Protein AF-A0A9E4NLH6-F1 (afdb_monomer_lite)

Organism: NCBI:txid2792791

Radius of gyration: 29.58 Å; chains: 1; bounding box: 53×43×99 Å

pLDDT: mean 76.17, std 14.61, range [28.0, 93.5]

Foldseek 3Di:
DVVVVVVVVVVVVVVVVVVVVVVLVPDDPVVVVVVDVDDDDDPVRVVVVVVVVVVVVVVVVVVVVVCVVVVPPPDPADPQPDPPDDQAPLVVDPDVVVNLVLADADPVRHGDPQVCLVVNNDHADLDPDPPSSVLLVDAPKDWDDDPDLQQIWTDGSNSVSSHDGPCVQCDPQANVVHDDDDDLVCLAPVVHHVSVQADDVVNDHHPVPSVNIGVNDDPPDPPD

Secondary structure (DSSP, 8-state):
-HHHHHHHHHHHHHHHHHHHHHHHHHS-HHHHHHHS--PPPPHHHHHHHHHHHHHHHHHHHHHHHHHHHHTT-SSS------TTSPPPGGGG---HHHHHHHS-B-TTSSB-HHHHHHTTSS-----SSTTGGGGGG----EEE--SSGGG-EEE-HHHHTTT--HHHHSSTTS-SSS-----HHHHHHH--GGGGTBSTT-SB--TT-GGGTBTT--------

Sequence (224 aa):
MAEKLRLGTRVMKVALVLSLVLIVAACSTKTKQLFFDIQPPTAKELAEQELKKQAALIEAQSEELQKNHAAGSKGMLFNLPDDKAPRPEIESVMEWDRVKKLLPKDYKKNIDWSAALEQGLIRPRPGEDPRALWATAFQWDFVIKGEEPEDDAFFPHSAHTQWLGCRNCHNPSLYPYKRNPATMKEMKKKGVSCGACHGKKKVSFSLKACDRCHLNSDEDDEEE

Structure (mmCIF, N/CA/C/O backbone):
data_AF-A0A9E4NLH6-F1
#
_entry.id   AF-A0A9E4NLH6-F1
#
loop_
_atom_site.group_PDB
_atom_site.id
_atom_site.type_symbol
_atom_site.label_atom_id
_atom_site.label_alt_id
_atom_site.label_comp_id
_atom_site.label_asym_id
_atom_site.label_entity_id
_atom_site.label_seq_id
_atom_site.pdbx_PDB_ins_code
_atom_site.Cartn_x
_atom_site.Cartn_y
_atom_site.Cartn_z
_atom_site.occupancy
_atom_site.B_iso_or_equiv
_atom_site.auth_seq_id
_atom_site.auth_comp_id
_atom_site.auth_asym_id
_atom_site.auth_atom_id
_atom_site.pdbx_PDB_model_num
ATOM 1 N N . MET A 1 1 ? -30.308 -27.725 77.150 1.00 55.91 1 MET A N 1
ATOM 2 C CA . MET A 1 1 ? -31.238 -27.062 76.198 1.00 55.91 1 MET A CA 1
ATOM 3 C C . MET A 1 1 ? -30.830 -25.625 75.841 1.00 55.91 1 MET A C 1
ATOM 5 O O . MET A 1 1 ? -30.998 -25.246 74.690 1.00 55.91 1 MET A O 1
ATOM 9 N N . ALA A 1 2 ? -30.238 -24.844 76.758 1.00 55.81 2 ALA A N 1
ATOM 10 C CA . ALA A 1 2 ? -29.840 -23.446 76.512 1.00 55.81 2 ALA A CA 1
ATOM 11 C C . ALA A 1 2 ? -28.765 -23.238 75.417 1.00 55.81 2 ALA A C 1
ATOM 13 O O . ALA A 1 2 ? -28.773 -22.227 74.719 1.00 55.81 2 ALA A O 1
ATOM 14 N N . GLU A 1 3 ? -27.855 -24.195 75.226 1.00 56.84 3 GLU A N 1
ATOM 15 C CA . GLU A 1 3 ? -26.738 -24.081 74.276 1.00 56.84 3 GLU A CA 1
ATOM 16 C C . GLU A 1 3 ? -27.168 -24.256 72.807 1.00 56.84 3 GLU A C 1
ATOM 18 O O . GLU A 1 3 ? -26.734 -23.502 71.937 1.00 56.84 3 GLU A O 1
ATOM 23 N N . LYS A 1 4 ? -28.128 -25.156 72.540 1.00 55.81 4 LYS A N 1
ATOM 24 C CA . LYS A 1 4 ? -28.735 -25.339 71.207 1.00 55.81 4 LYS A CA 1
ATOM 25 C C . LYS A 1 4 ? -29.548 -24.111 70.766 1.00 55.81 4 LYS A C 1
ATOM 27 O O . LYS A 1 4 ? -29.475 -23.727 69.602 1.00 55.81 4 LYS A O 1
ATOM 32 N N . LEU A 1 5 ? -30.247 -23.443 71.695 1.00 56.50 5 LEU A N 1
ATOM 33 C CA . LEU A 1 5 ? -30.940 -22.174 71.417 1.00 56.50 5 LEU A CA 1
ATOM 34 C C . LEU A 1 5 ? -29.960 -21.031 71.097 1.00 56.50 5 LEU A C 1
ATOM 36 O O . LEU A 1 5 ? -30.218 -20.242 70.186 1.00 56.50 5 LEU A O 1
ATOM 40 N N . ARG A 1 6 ? -28.828 -20.950 71.814 1.00 59.44 6 ARG A N 1
ATOM 41 C CA . ARG A 1 6 ? -27.768 -19.951 71.570 1.00 59.44 6 ARG A CA 1
ATOM 42 C C . ARG A 1 6 ? -27.049 -20.165 70.236 1.00 59.44 6 ARG A C 1
ATOM 44 O O . ARG A 1 6 ? -26.683 -19.190 69.581 1.00 59.44 6 ARG A O 1
ATOM 51 N N . LEU A 1 7 ? -26.864 -21.417 69.818 1.00 60.94 7 LEU A N 1
ATOM 52 C CA . LEU A 1 7 ? -26.265 -21.746 68.525 1.00 60.94 7 LEU A CA 1
ATOM 53 C C . LEU A 1 7 ? -27.212 -21.403 67.363 1.00 60.94 7 LEU A C 1
ATOM 55 O O . LEU A 1 7 ? -26.792 -20.739 66.419 1.00 60.94 7 LEU A O 1
ATOM 59 N N . GLY A 1 8 ? -28.501 -21.744 67.475 1.00 70.38 8 GLY A N 1
ATOM 60 C CA . GLY A 1 8 ? -29.515 -21.388 66.474 1.00 70.38 8 GLY A CA 1
ATOM 61 C C . GLY A 1 8 ? -29.665 -19.875 66.279 1.00 70.38 8 GLY A C 1
ATOM 62 O O . GLY A 1 8 ? -29.708 -19.397 65.149 1.00 70.38 8 GLY A O 1
ATOM 63 N N . THR A 1 9 ? -29.635 -19.093 67.363 1.00 71.06 9 THR A N 1
ATOM 64 C CA . THR A 1 9 ? -29.677 -17.620 67.276 1.00 71.06 9 THR A CA 1
ATOM 65 C C . THR A 1 9 ? -28.402 -17.011 66.690 1.00 71.06 9 THR A C 1
ATOM 67 O O . THR A 1 9 ? -28.486 -15.990 66.010 1.00 71.06 9 THR A O 1
ATOM 70 N N . ARG A 1 10 ? -27.224 -17.614 66.902 1.00 73.81 10 ARG A N 1
ATOM 71 C CA . ARG A 1 10 ? -25.976 -17.177 66.247 1.00 73.81 10 ARG A CA 1
ATOM 72 C C . ARG A 1 10 ? -25.990 -17.460 64.747 1.00 73.81 10 ARG A C 1
ATOM 74 O O . ARG A 1 10 ? -25.679 -16.560 63.977 1.00 73.81 10 ARG A O 1
ATOM 81 N N . VAL A 1 11 ? -26.409 -18.657 64.336 1.00 78.00 11 VAL A N 1
ATOM 82 C CA . VAL A 1 11 ? -26.523 -19.026 62.913 1.00 78.00 11 VAL A CA 1
ATOM 83 C C . VAL A 1 11 ? -27.534 -18.127 62.199 1.00 78.00 11 VAL A C 1
ATOM 85 O O . VAL A 1 11 ? -27.237 -17.607 61.128 1.00 78.00 11 VAL A O 1
ATOM 88 N N . MET A 1 12 ? -28.682 -17.853 62.824 1.00 77.25 12 MET A N 1
ATOM 89 C CA . MET A 1 12 ? -29.701 -16.975 62.244 1.00 77.25 12 MET A CA 1
ATOM 90 C C . MET A 1 12 ? -29.211 -15.526 62.100 1.00 77.25 12 MET A C 1
ATOM 92 O O . MET A 1 12 ? -29.461 -14.904 61.074 1.00 77.25 12 MET A O 1
ATOM 96 N N . LYS A 1 13 ? -28.459 -14.998 63.080 1.00 81.25 13 LYS A N 1
ATOM 97 C CA . LYS A 1 13 ? -27.840 -13.660 62.996 1.00 81.25 13 LYS A CA 1
ATOM 98 C C . LYS A 1 13 ? -26.787 -13.575 61.892 1.00 81.25 13 LYS A C 1
ATOM 100 O O . LYS A 1 13 ? -26.769 -12.593 61.160 1.00 81.25 13 LYS A O 1
ATOM 105 N N . VAL A 1 14 ? -25.941 -14.597 61.749 1.00 82.38 14 VAL A N 1
ATOM 106 C CA . VAL A 1 14 ? -24.929 -14.650 60.681 1.00 82.38 14 VAL A CA 1
ATOM 107 C C . VAL A 1 14 ? -25.597 -14.719 59.306 1.00 82.38 14 VAL A C 1
ATOM 109 O O . VAL A 1 14 ? -25.217 -13.967 58.415 1.00 82.38 14 VAL A O 1
ATOM 112 N N . ALA A 1 15 ? -26.640 -15.538 59.149 1.00 81.62 15 ALA A N 1
ATOM 113 C CA . ALA A 1 15 ? -27.405 -15.619 57.906 1.00 81.62 15 ALA A CA 1
ATOM 114 C C . ALA A 1 15 ? -28.086 -14.284 57.546 1.00 81.62 15 ALA A C 1
ATOM 116 O O . ALA A 1 15 ? -28.064 -13.877 56.387 1.00 81.62 15 ALA A O 1
ATOM 117 N N . LEU A 1 16 ? -28.632 -13.569 58.537 1.00 83.12 16 LEU A N 1
ATOM 118 C CA . LEU A 1 16 ? -29.251 -12.253 58.344 1.00 83.12 16 LEU A CA 1
ATOM 119 C C . LEU A 1 16 ? -28.236 -11.190 57.911 1.00 83.12 16 LEU A C 1
ATOM 121 O O . LEU A 1 16 ? -28.506 -10.435 56.982 1.00 83.12 16 LEU A O 1
ATOM 125 N N . VAL A 1 17 ? -27.056 -11.155 58.540 1.00 83.06 17 VAL A N 1
ATOM 126 C CA . VAL A 1 17 ? -25.983 -10.218 58.169 1.00 83.06 17 VAL A CA 1
ATOM 127 C C . VAL A 1 17 ? -25.457 -10.524 56.767 1.00 83.06 17 VAL A C 1
ATOM 129 O O . VAL A 1 17 ? -25.310 -9.608 55.966 1.00 83.06 17 VAL A O 1
ATOM 132 N N . LEU A 1 18 ? -25.235 -11.799 56.433 1.00 82.81 18 LEU A N 1
ATOM 133 C CA . LEU A 1 18 ? -24.797 -12.201 55.093 1.00 82.81 18 LEU A CA 1
ATOM 134 C C . LEU A 1 18 ? -25.841 -11.857 54.024 1.00 82.81 18 LEU A C 1
ATOM 136 O O . LEU A 1 18 ? -25.487 -11.330 52.973 1.00 82.81 18 LEU A O 1
ATOM 140 N N . SER A 1 19 ? -27.125 -12.087 54.306 1.00 81.06 19 SER A N 1
ATOM 141 C CA . SER A 1 19 ? -28.216 -11.705 53.406 1.00 81.06 19 SER A CA 1
ATOM 142 C C . SER A 1 19 ? -28.276 -10.188 53.202 1.00 81.06 19 SER A C 1
ATOM 144 O O . SER A 1 19 ? -28.374 -9.732 52.066 1.00 81.06 19 SER A O 1
ATOM 146 N N . LEU A 1 20 ? -28.120 -9.399 54.270 1.00 82.88 20 LEU A N 1
ATOM 147 C CA . LEU A 1 20 ? -28.095 -7.938 54.189 1.00 82.88 20 LEU A CA 1
ATOM 148 C C . LEU A 1 20 ? -26.899 -7.427 53.367 1.00 82.88 20 LEU A C 1
ATOM 150 O O . LEU A 1 20 ? -27.062 -6.548 52.523 1.00 82.88 20 LEU A O 1
ATOM 154 N N . VAL A 1 21 ? -25.708 -8.003 53.565 1.00 82.38 21 VAL A N 1
ATOM 155 C CA . VAL A 1 21 ? -24.496 -7.655 52.802 1.00 82.38 21 VAL A CA 1
ATOM 156 C C . VAL A 1 21 ? -24.669 -7.973 51.317 1.00 82.38 21 VAL A C 1
ATOM 158 O O . VAL A 1 21 ? -24.312 -7.151 50.475 1.00 82.38 21 VAL A O 1
ATOM 161 N N . LEU A 1 22 ? -25.267 -9.120 50.982 1.00 81.44 22 LEU A N 1
ATOM 162 C CA . LEU A 1 22 ? -25.559 -9.492 49.595 1.00 81.44 22 LEU A CA 1
ATOM 163 C C . LEU A 1 22 ? -26.554 -8.525 48.937 1.00 81.44 22 LEU A C 1
ATOM 165 O O . LEU A 1 22 ? -26.342 -8.116 47.796 1.00 81.44 22 LEU A O 1
ATOM 169 N N . ILE A 1 23 ? -27.594 -8.102 49.662 1.00 81.69 23 ILE A N 1
ATOM 170 C CA . ILE A 1 23 ? -28.575 -7.122 49.170 1.00 81.69 23 ILE A CA 1
ATOM 171 C C . ILE A 1 23 ? -27.898 -5.774 48.893 1.00 81.69 23 ILE A C 1
ATOM 173 O O . ILE A 1 23 ? -28.097 -5.193 47.828 1.00 81.69 23 ILE A O 1
ATOM 177 N N . VAL A 1 24 ? -27.048 -5.291 49.807 1.00 78.38 24 VAL A N 1
ATOM 178 C CA . VAL A 1 24 ? -26.313 -4.032 49.610 1.00 78.38 24 VAL A CA 1
ATOM 179 C C . VAL A 1 24 ? -25.332 -4.150 48.445 1.00 78.38 24 VAL A C 1
ATOM 181 O O . VAL A 1 24 ? -25.250 -3.232 47.633 1.00 78.38 24 VAL A O 1
ATOM 184 N N . ALA A 1 25 ? -24.623 -5.272 48.303 1.00 76.69 25 ALA A N 1
ATOM 185 C CA . ALA A 1 25 ? -23.697 -5.501 47.195 1.00 76.69 25 ALA A CA 1
ATOM 186 C C . ALA A 1 25 ? -24.403 -5.476 45.827 1.00 76.69 25 ALA A C 1
ATOM 188 O O . ALA A 1 25 ? -23.834 -4.940 44.874 1.00 76.69 25 ALA A O 1
ATOM 189 N N . ALA A 1 26 ? -25.649 -5.949 45.753 1.00 76.44 26 ALA A N 1
ATOM 190 C CA . ALA A 1 26 ? -26.457 -5.975 44.533 1.00 76.44 26 ALA A CA 1
ATOM 191 C C . ALA A 1 26 ? -27.055 -4.610 44.124 1.00 76.44 26 ALA A C 1
ATOM 193 O O . ALA A 1 26 ? -27.516 -4.459 42.994 1.00 76.44 26 ALA A O 1
ATOM 194 N N . CYS A 1 27 ? -27.043 -3.595 44.997 1.00 79.31 27 CYS A N 1
ATOM 195 C CA . CYS A 1 27 ? -27.565 -2.266 44.662 1.00 79.31 27 CYS A CA 1
ATOM 196 C C . CYS A 1 27 ? -26.705 -1.534 43.611 1.00 79.31 27 CYS A C 1
ATOM 198 O O . CYS A 1 27 ? -25.470 -1.596 43.629 1.00 79.31 27 CYS A O 1
ATOM 200 N N . SER A 1 28 ? -27.362 -0.759 42.740 1.00 76.50 28 SER A N 1
ATOM 201 C CA . SER A 1 28 ? -26.703 0.161 41.803 1.00 76.50 28 SER A CA 1
ATOM 202 C C . SER A 1 28 ? -25.843 1.190 42.547 1.00 76.50 28 SER A C 1
ATOM 204 O O . SER A 1 28 ? -26.182 1.617 43.653 1.00 76.50 28 SER A O 1
ATOM 206 N N . THR A 1 29 ? -24.746 1.632 41.931 1.00 69.94 29 THR A N 1
ATOM 207 C CA . THR A 1 29 ? -23.871 2.697 42.451 1.00 69.94 29 THR A CA 1
ATOM 208 C C . THR A 1 29 ? -24.643 3.974 42.775 1.00 69.94 29 THR A C 1
ATOM 210 O O . THR A 1 29 ? -24.406 4.568 43.822 1.00 69.94 29 THR A O 1
ATOM 213 N N . LYS A 1 30 ? -25.647 4.327 41.961 1.00 69.81 30 LYS A N 1
ATOM 214 C CA . LYS A 1 30 ? -26.521 5.489 42.194 1.00 69.81 30 LYS A CA 1
ATOM 215 C C . LYS A 1 30 ? -27.372 5.342 43.460 1.00 69.81 30 LYS A C 1
ATOM 217 O O . LYS A 1 30 ? -27.602 6.317 44.163 1.00 69.81 30 LYS A O 1
ATOM 222 N N . THR A 1 31 ? -27.818 4.125 43.775 1.00 74.75 31 THR A N 1
ATOM 223 C CA . THR A 1 31 ? -28.564 3.830 45.008 1.00 74.75 31 THR A CA 1
ATOM 224 C C . THR A 1 31 ? -27.631 3.811 46.215 1.00 74.75 31 THR A C 1
ATOM 226 O O . THR A 1 31 ? -27.975 4.360 47.252 1.00 74.75 31 THR A O 1
ATOM 229 N N . LYS A 1 32 ? -26.425 3.243 46.084 1.00 72.62 32 LYS A N 1
ATOM 230 C CA . LYS A 1 32 ? -25.416 3.218 47.158 1.00 72.62 32 LYS A CA 1
ATOM 231 C C . LYS A 1 32 ? -24.956 4.625 47.555 1.00 72.62 32 LYS A C 1
ATOM 233 O O . LYS A 1 32 ? -24.807 4.883 48.741 1.00 72.62 32 LYS A O 1
ATOM 238 N N . GLN A 1 33 ? -24.827 5.541 46.596 1.00 70.69 33 GLN A N 1
ATOM 239 C CA . GLN A 1 33 ? -24.488 6.951 46.839 1.00 70.69 33 GLN A CA 1
ATOM 240 C C . GLN A 1 33 ? -25.538 7.724 47.656 1.00 70.69 33 GLN A C 1
ATOM 242 O O . GLN A 1 33 ? -25.211 8.751 48.236 1.00 70.69 33 GLN A O 1
ATOM 247 N N . LEU A 1 34 ? -26.790 7.253 47.722 1.00 76.25 34 LEU A N 1
ATOM 248 C CA . LEU A 1 34 ? -27.827 7.884 48.552 1.00 76.25 34 LEU A CA 1
ATOM 249 C C . LEU A 1 34 ? -27.708 7.511 50.037 1.00 76.25 34 LEU A C 1
ATOM 251 O O . LEU A 1 34 ? -28.216 8.236 50.887 1.00 76.25 34 LEU A O 1
ATOM 255 N N . PHE A 1 35 ? -27.070 6.378 50.345 1.00 72.50 35 PHE A N 1
ATOM 256 C CA . PHE A 1 35 ? -26.970 5.833 51.705 1.00 72.50 35 PHE A CA 1
ATOM 257 C C . PHE A 1 35 ? -25.541 5.857 52.265 1.00 72.50 35 PHE A C 1
ATOM 259 O O . PHE A 1 35 ? -25.365 5.758 53.477 1.00 72.50 35 PHE A O 1
ATOM 266 N N . PHE A 1 36 ? -24.530 5.991 51.404 1.00 74.31 36 PHE A N 1
ATOM 267 C CA . PHE A 1 36 ? -23.115 6.016 51.762 1.00 74.31 36 PHE A CA 1
ATOM 268 C C . PHE A 1 36 ? -22.432 7.214 51.093 1.00 74.31 36 PHE A C 1
ATOM 270 O O . PHE A 1 36 ? -22.666 7.467 49.911 1.00 74.31 36 PHE A O 1
ATOM 277 N N . ASP A 1 37 ? -21.563 7.913 51.831 1.00 67.25 37 ASP A N 1
ATOM 278 C CA . ASP A 1 37 ? -20.778 9.068 51.358 1.00 67.25 37 ASP A CA 1
ATOM 279 C C . ASP A 1 37 ? -19.628 8.614 50.439 1.00 67.25 37 ASP A C 1
ATOM 281 O O . ASP A 1 37 ? -18.442 8.651 50.768 1.00 67.25 37 ASP A O 1
ATOM 285 N N . ILE A 1 38 ? -20.011 8.053 49.293 1.00 67.56 38 ILE A N 1
ATOM 286 C CA . ILE A 1 38 ? -19.106 7.596 48.246 1.00 67.56 38 ILE A CA 1
ATOM 287 C C . ILE A 1 38 ? -18.887 8.784 47.316 1.00 67.56 38 ILE A C 1
A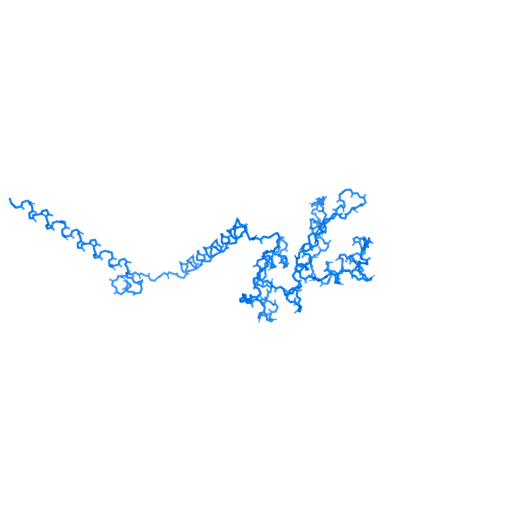TOM 289 O O . ILE A 1 38 ? -19.759 9.117 46.508 1.00 67.56 38 ILE A O 1
ATOM 293 N N . GLN A 1 39 ? -17.717 9.407 47.428 1.00 66.56 39 GLN A N 1
ATOM 294 C CA . GLN A 1 39 ? -17.317 10.499 46.546 1.00 66.56 39 GLN A CA 1
ATOM 295 C C . GLN A 1 39 ? -17.402 10.048 45.075 1.00 66.56 39 GLN A C 1
ATOM 297 O O . GLN A 1 39 ? -16.997 8.924 44.752 1.00 66.56 39 GLN A O 1
ATOM 302 N N . PRO A 1 40 ? -17.965 10.873 44.172 1.00 65.69 40 PRO A N 1
ATOM 303 C CA . PRO A 1 40 ? -17.998 10.541 42.757 1.00 65.69 40 PRO A CA 1
ATOM 304 C C . PRO A 1 40 ? -16.562 10.400 42.227 1.00 65.69 40 PRO A C 1
ATOM 306 O O . PRO A 1 40 ? -15.683 11.148 42.662 1.00 65.69 40 PRO A O 1
ATOM 309 N N . PRO A 1 41 ? -16.308 9.462 41.297 1.00 70.00 41 PRO A N 1
ATOM 310 C CA . PRO A 1 41 ? -14.977 9.280 40.737 1.00 70.00 41 PRO A CA 1
ATOM 311 C C . PRO A 1 41 ? -14.505 10.576 40.076 1.00 70.00 41 PRO A C 1
ATOM 313 O O . PRO A 1 41 ? -15.263 11.265 39.388 1.00 70.00 41 PRO A O 1
ATOM 316 N N . THR A 1 42 ? -13.239 10.907 40.292 1.00 78.50 42 THR A N 1
ATOM 317 C CA . THR A 1 42 ? 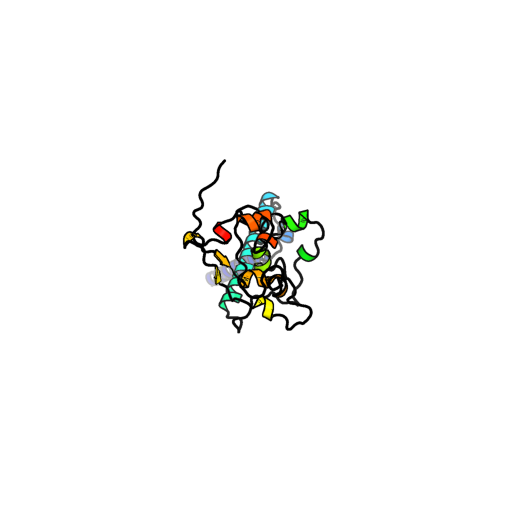-12.597 12.078 39.699 1.00 78.50 42 THR A CA 1
ATOM 318 C C . THR A 1 42 ? -12.523 11.945 38.176 1.00 78.50 42 THR A C 1
ATOM 320 O O . THR A 1 42 ? -12.557 10.848 37.619 1.00 78.50 42 THR A O 1
ATOM 323 N N . ALA A 1 43 ? -12.363 13.066 37.468 1.00 67.25 43 ALA A N 1
ATOM 324 C CA . ALA A 1 43 ? -12.208 13.055 36.010 1.00 67.25 43 ALA A CA 1
ATOM 325 C C . ALA A 1 43 ? -11.031 12.173 35.542 1.00 67.25 43 ALA A C 1
ATOM 327 O O . ALA A 1 43 ? -11.119 11.526 34.501 1.00 67.25 43 ALA A O 1
ATOM 328 N N . LYS A 1 44 ? -9.953 12.103 36.338 1.00 76.81 44 LYS A N 1
ATOM 329 C CA . LYS A 1 44 ? -8.807 11.226 36.079 1.00 76.81 44 LYS A CA 1
ATOM 330 C C . LYS A 1 44 ? -9.185 9.748 36.212 1.00 76.81 44 LYS A C 1
ATOM 332 O O . LYS A 1 44 ? -8.862 8.962 35.330 1.00 76.81 44 LYS A O 1
ATOM 337 N N . GLU A 1 45 ? -9.914 9.381 37.263 1.00 75.06 45 GLU A N 1
ATOM 338 C CA . GLU A 1 45 ? -10.384 8.005 37.467 1.00 75.06 45 GLU A CA 1
ATOM 339 C C . GLU A 1 45 ? -11.406 7.584 36.406 1.00 75.06 45 GLU A C 1
ATOM 341 O O . GLU A 1 45 ? -11.379 6.444 35.952 1.00 75.06 45 GLU A O 1
ATOM 346 N N . LEU A 1 46 ? -12.269 8.500 35.959 1.00 74.06 46 LEU A N 1
ATOM 347 C CA . LEU A 1 46 ? -13.183 8.261 34.840 1.00 74.06 46 LEU A CA 1
ATOM 348 C C . LEU A 1 46 ? -12.424 8.041 33.525 1.00 74.06 46 LEU A C 1
ATOM 350 O O . LEU A 1 46 ? -12.764 7.124 32.782 1.00 74.06 46 LEU A O 1
ATOM 354 N N . ALA A 1 47 ? -11.379 8.828 33.254 1.00 61.66 47 ALA A N 1
ATOM 355 C CA . ALA A 1 47 ? -10.534 8.652 32.073 1.00 61.66 47 ALA A CA 1
ATOM 356 C C . ALA A 1 47 ? -9.749 7.330 32.115 1.00 61.66 47 ALA A C 1
ATOM 358 O O . ALA A 1 47 ? -9.676 6.626 31.111 1.00 61.66 47 ALA A O 1
ATOM 359 N N . GLU A 1 48 ? -9.214 6.946 33.277 1.00 80.69 48 GLU A N 1
ATOM 360 C CA . GLU A 1 48 ? -8.557 5.649 33.468 1.00 80.69 48 GLU A CA 1
ATOM 361 C C . GLU A 1 48 ? -9.543 4.478 33.345 1.00 80.69 48 GLU A C 1
ATOM 363 O O . GLU A 1 48 ? -9.198 3.439 32.785 1.00 80.69 48 GLU A O 1
ATOM 368 N N . GLN A 1 49 ? -10.777 4.628 33.836 1.00 76.81 49 GLN A N 1
ATOM 369 C CA . GLN A 1 49 ? -11.836 3.633 33.651 1.00 76.81 49 GLN A CA 1
ATOM 370 C C . GLN A 1 49 ? -12.240 3.501 32.185 1.00 76.81 49 GLN A C 1
ATOM 372 O O . GLN A 1 49 ? -12.436 2.383 31.717 1.00 76.81 49 GLN A O 1
ATOM 377 N N . GLU A 1 50 ? -12.352 4.611 31.462 1.00 69.62 50 GLU A N 1
ATOM 378 C CA . GLU A 1 50 ? -12.666 4.603 30.036 1.00 69.62 50 GLU A CA 1
ATOM 379 C C . GLU A 1 50 ? -11.530 3.977 29.222 1.00 69.62 50 GLU A C 1
ATOM 381 O O . GLU A 1 50 ? -11.780 3.096 28.406 1.00 69.62 50 GLU A O 1
ATOM 386 N N . LEU A 1 51 ? -10.273 4.312 29.527 1.00 75.88 51 LEU A N 1
ATOM 387 C CA . LEU A 1 51 ? -9.106 3.684 28.909 1.00 75.88 51 LEU A CA 1
ATOM 388 C C . LEU A 1 51 ? -9.065 2.174 29.180 1.00 75.88 51 LEU A C 1
ATOM 390 O O . LEU A 1 51 ? -8.803 1.395 28.269 1.00 75.88 51 LEU A O 1
ATOM 394 N N . LYS A 1 52 ? -9.371 1.739 30.410 1.00 83.94 52 LYS A N 1
ATOM 395 C CA . LYS A 1 52 ? -9.466 0.312 30.758 1.00 83.94 52 LYS A CA 1
ATOM 396 C C . LYS A 1 52 ? -10.605 -0.388 30.020 1.00 83.94 52 LYS A C 1
ATOM 398 O O . LYS A 1 52 ? -10.421 -1.516 29.578 1.00 83.94 52 LYS A O 1
ATOM 403 N N . LYS A 1 53 ? -11.762 0.261 29.860 1.00 79.38 53 LYS A N 1
ATOM 404 C CA . LYS A 1 53 ? -12.882 -0.279 29.072 1.00 79.38 53 LYS A CA 1
ATOM 405 C C . LYS A 1 53 ? -12.522 -0.402 27.598 1.00 79.38 53 LYS A C 1
ATOM 407 O O . LYS A 1 53 ? -12.831 -1.421 26.996 1.00 79.38 53 LYS A O 1
ATOM 412 N N . GLN A 1 54 ? -11.859 0.603 27.035 1.00 73.12 54 GLN A N 1
ATOM 413 C CA . GLN A 1 54 ? -11.398 0.583 25.649 1.00 73.12 54 GLN A CA 1
ATOM 414 C C . GLN A 1 54 ? -10.335 -0.496 25.437 1.00 73.12 54 GLN A C 1
ATOM 416 O O . GLN A 1 54 ? -10.449 -1.268 24.494 1.00 73.12 54 GLN A O 1
ATOM 421 N N . ALA A 1 55 ? -9.363 -0.618 26.345 1.00 77.38 55 ALA A N 1
ATOM 422 C CA . ALA A 1 55 ? -8.361 -1.681 26.307 1.00 77.38 55 ALA A CA 1
ATOM 423 C C . ALA A 1 55 ? -9.003 -3.074 26.397 1.00 77.38 55 ALA A C 1
ATOM 425 O O . ALA A 1 55 ? -8.705 -3.928 25.570 1.00 77.38 55 ALA A O 1
ATOM 426 N N . ALA A 1 56 ? -9.949 -3.274 27.321 1.00 79.56 56 ALA A N 1
ATOM 427 C CA . ALA A 1 56 ? -10.681 -4.532 27.454 1.00 79.56 56 ALA A CA 1
ATOM 428 C C . ALA A 1 56 ? -11.575 -4.832 26.237 1.00 79.56 56 ALA A C 1
ATOM 430 O O . ALA A 1 56 ? -11.742 -5.990 25.871 1.00 79.56 56 ALA A O 1
ATOM 431 N N . LEU A 1 57 ? -12.142 -3.809 25.588 1.00 73.44 57 LEU A N 1
ATOM 432 C CA . LEU A 1 57 ? -12.907 -3.973 24.352 1.00 73.44 57 LEU A CA 1
ATOM 433 C C . LEU A 1 57 ? -11.999 -4.386 23.190 1.00 73.44 57 LEU A C 1
ATOM 435 O O . LEU A 1 57 ? -12.357 -5.292 22.447 1.00 73.44 57 LEU A O 1
ATOM 439 N N . ILE A 1 58 ? -10.833 -3.752 23.052 1.00 67.38 58 ILE A N 1
ATOM 440 C CA . ILE A 1 58 ? -9.834 -4.086 22.029 1.00 67.38 58 ILE A CA 1
ATOM 441 C C . ILE A 1 58 ? -9.302 -5.506 22.247 1.00 67.38 58 ILE A C 1
ATOM 443 O O . ILE A 1 58 ? -9.158 -6.255 21.286 1.00 67.38 58 ILE A O 1
ATOM 447 N N . GLU A 1 59 ? -9.046 -5.893 23.496 1.00 79.12 59 GLU A N 1
ATOM 448 C CA . GLU A 1 59 ? -8.629 -7.248 23.867 1.00 79.12 59 GLU A CA 1
ATOM 449 C C . GLU A 1 59 ? -9.731 -8.276 23.581 1.00 79.12 59 GLU A C 1
ATOM 451 O O . GLU A 1 59 ? -9.480 -9.284 22.933 1.00 79.12 59 GLU A O 1
ATOM 456 N N . ALA A 1 60 ? -10.985 -7.992 23.942 1.00 68.50 60 ALA A N 1
ATOM 457 C CA . ALA A 1 60 ? -12.107 -8.870 23.612 1.00 68.50 60 ALA A CA 1
ATOM 458 C C . ALA A 1 60 ? -12.318 -9.001 22.092 1.00 68.50 60 ALA A C 1
ATOM 460 O O . ALA A 1 60 ? -12.598 -10.090 21.597 1.00 68.50 60 ALA A O 1
ATOM 461 N N . GLN A 1 61 ? -12.160 -7.908 21.340 1.00 65.06 61 GLN A N 1
ATOM 462 C CA . GLN A 1 61 ? -12.238 -7.913 19.878 1.00 65.06 61 GLN A CA 1
ATOM 463 C C . GLN A 1 61 ? -11.077 -8.685 19.247 1.00 65.06 61 GLN A C 1
ATOM 465 O O . GLN A 1 61 ? -11.295 -9.409 18.277 1.00 65.06 61 GLN A O 1
ATOM 470 N N . SER A 1 62 ? -9.862 -8.562 19.785 1.00 60.88 62 SER A N 1
ATOM 471 C CA . SER A 1 62 ? -8.692 -9.280 19.279 1.00 60.88 62 SER A CA 1
ATOM 472 C C . SER A 1 62 ? -8.755 -10.769 19.615 1.00 60.88 62 SER A C 1
ATOM 474 O O . SER A 1 62 ? -8.432 -11.590 18.761 1.00 60.88 62 SER A O 1
ATOM 476 N N . GLU A 1 63 ? -9.257 -11.140 20.793 1.00 70.31 63 GLU A N 1
ATOM 477 C CA . GLU A 1 63 ? -9.536 -12.528 21.153 1.00 70.31 63 GLU A CA 1
ATOM 478 C C . GLU A 1 63 ? -10.641 -13.139 20.290 1.00 70.31 63 GLU A C 1
ATOM 480 O O . GLU A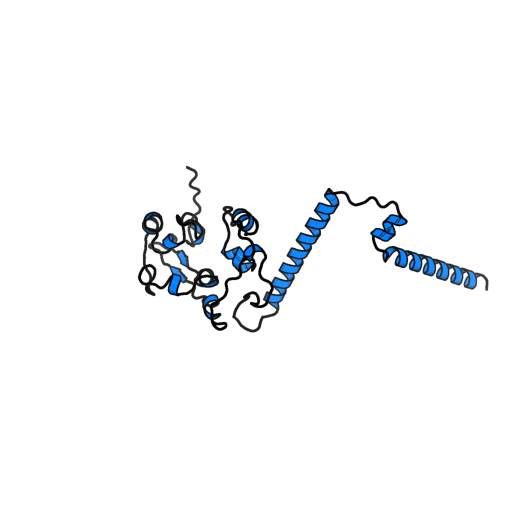 1 63 ? -10.522 -14.287 19.875 1.00 70.31 63 GLU A O 1
ATOM 485 N N . GLU A 1 64 ? -11.717 -12.400 20.011 1.00 57.22 64 GLU A N 1
ATOM 486 C CA . GLU A 1 64 ? -12.785 -12.837 19.107 1.00 57.22 64 GLU A CA 1
ATOM 487 C C . GLU A 1 64 ? -12.234 -13.032 17.686 1.00 57.22 64 GLU A C 1
ATOM 489 O O . GLU A 1 64 ? -12.481 -14.059 17.056 1.00 57.22 64 GLU A O 1
ATOM 494 N N . LEU A 1 65 ? -11.401 -12.105 17.200 1.00 52.94 65 LEU A N 1
ATOM 495 C CA . LEU A 1 65 ? -10.702 -12.223 15.916 1.00 52.94 65 LEU A CA 1
ATOM 496 C C . LEU A 1 65 ? -9.783 -13.459 15.884 1.00 52.94 65 LEU A C 1
ATOM 498 O O . LEU A 1 65 ? -9.796 -14.221 14.919 1.00 52.94 65 LEU A O 1
ATOM 502 N N . GLN A 1 66 ? -9.029 -13.704 16.959 1.00 61.12 66 GLN A N 1
ATOM 503 C CA . GLN A 1 66 ? -8.152 -14.869 17.096 1.00 61.12 66 GLN A CA 1
ATOM 504 C C . GLN A 1 66 ? -8.935 -16.182 17.198 1.00 61.12 66 GLN A C 1
ATOM 506 O O . GLN A 1 66 ? -8.533 -17.178 16.600 1.00 61.12 66 GLN A O 1
ATOM 511 N N . LYS A 1 67 ? -10.071 -16.201 17.902 1.00 53.25 67 LYS A N 1
ATOM 512 C CA . LYS A 1 67 ? -10.974 -17.359 17.968 1.00 53.25 67 LYS A CA 1
ATOM 513 C C . LYS A 1 67 ? -11.601 -17.636 16.608 1.00 53.25 67 LYS A C 1
ATOM 515 O O . LYS A 1 67 ? -11.659 -18.793 16.207 1.00 53.25 67 LYS A O 1
ATOM 520 N N . ASN A 1 68 ? -11.969 -16.600 15.859 1.00 46.75 68 ASN A N 1
ATOM 521 C CA . ASN A 1 68 ? -12.460 -16.726 14.486 1.00 46.75 68 ASN A CA 1
ATOM 522 C C . ASN A 1 68 ? -11.372 -17.233 13.522 1.00 46.75 68 ASN A C 1
ATOM 524 O O . ASN A 1 68 ? -11.673 -18.024 12.628 1.00 46.75 68 ASN A O 1
ATOM 528 N N . HIS A 1 69 ? -10.103 -16.872 13.744 1.00 50.50 69 HIS A N 1
ATOM 529 C CA . HIS A 1 69 ? -8.963 -17.469 13.037 1.00 50.50 69 HIS A CA 1
ATOM 530 C C . HIS A 1 69 ? -8.724 -18.939 13.433 1.00 50.50 69 HIS A C 1
ATOM 532 O O . HIS A 1 69 ? -8.420 -19.765 12.574 1.00 50.50 69 HIS A O 1
ATOM 538 N N . ALA A 1 70 ? -8.871 -19.284 14.716 1.00 42.28 70 ALA A N 1
ATOM 539 C CA . ALA A 1 70 ? -8.596 -20.622 15.246 1.00 42.28 70 ALA A CA 1
ATOM 540 C C . ALA A 1 70 ? -9.731 -21.636 15.003 1.00 42.28 70 ALA A C 1
ATOM 542 O O . ALA A 1 70 ? -9.473 -22.832 14.884 1.00 42.28 70 ALA A O 1
ATOM 543 N N . ALA A 1 71 ? -10.982 -21.179 14.901 1.00 39.38 71 ALA A N 1
ATOM 544 C CA . ALA A 1 71 ? -12.166 -22.025 14.742 1.00 39.38 71 ALA A CA 1
ATOM 545 C C . ALA A 1 71 ? -12.362 -22.580 13.321 1.00 39.38 71 ALA A C 1
ATOM 547 O O . ALA A 1 71 ? -13.350 -23.271 13.081 1.00 39.38 71 ALA A O 1
ATOM 548 N N . GLY A 1 72 ? -11.437 -22.319 12.390 1.00 40.03 72 GLY A N 1
ATOM 549 C CA . GLY A 1 72 ? -11.493 -22.870 11.041 1.00 40.03 72 GLY A CA 1
ATOM 550 C C . GLY A 1 72 ? -12.801 -22.504 10.352 1.00 40.03 72 GLY A C 1
ATOM 551 O O . GLY A 1 72 ? -13.672 -23.359 10.161 1.00 40.03 72 GLY A O 1
ATOM 552 N N . SER A 1 73 ? -12.936 -21.236 9.941 1.00 36.97 73 SER A N 1
ATOM 553 C CA . SER A 1 73 ? -13.935 -20.929 8.925 1.00 36.97 73 SER A CA 1
ATOM 554 C C . SER A 1 73 ? -13.666 -21.861 7.740 1.00 36.97 73 SER A C 1
ATOM 556 O O . SER A 1 73 ? -12.543 -22.071 7.274 1.00 36.97 73 SER A O 1
ATOM 558 N N . LYS A 1 74 ? -14.709 -22.594 7.395 1.00 31.31 74 LYS A N 1
ATOM 559 C CA . LYS A 1 74 ? -14.667 -23.739 6.509 1.00 31.31 74 LYS A CA 1
ATOM 560 C C . LYS A 1 74 ? -14.365 -23.229 5.101 1.00 31.31 74 LYS A C 1
ATOM 562 O O . LYS A 1 74 ? -15.275 -22.855 4.373 1.00 31.31 74 LYS A O 1
ATOM 567 N N . GLY A 1 75 ? -13.091 -23.215 4.737 1.00 28.00 75 GLY A N 1
ATOM 568 C CA . GLY A 1 75 ? -12.630 -22.818 3.417 1.00 28.00 75 GLY A CA 1
ATOM 569 C C . GLY A 1 75 ? -11.472 -21.841 3.510 1.00 28.00 75 GLY A C 1
ATOM 570 O O . GLY A 1 75 ? -11.518 -20.849 4.219 1.00 28.00 75 GLY A O 1
ATOM 571 N N . MET A 1 76 ? -10.438 -22.129 2.741 1.00 31.78 76 MET A N 1
ATOM 572 C CA . MET A 1 76 ? -9.254 -21.314 2.492 1.00 31.78 76 MET A CA 1
ATOM 573 C C . MET A 1 76 ? -9.590 -20.009 1.728 1.00 31.78 76 MET A C 1
ATOM 575 O O . MET A 1 76 ? -8.960 -19.690 0.726 1.00 31.78 76 MET A O 1
ATOM 579 N N . LEU A 1 77 ? -10.649 -19.302 2.136 1.00 36.81 77 LEU A N 1
ATOM 580 C CA . LEU A 1 77 ? -11.287 -18.196 1.424 1.00 36.81 77 LEU A CA 1
ATOM 581 C C . LEU A 1 77 ? -11.847 -17.170 2.440 1.00 36.81 77 LEU A C 1
ATOM 583 O O . LEU A 1 77 ? -13.018 -17.210 2.796 1.00 36.81 77 LEU A O 1
ATOM 587 N N . PHE A 1 78 ? -10.985 -16.227 2.832 1.00 52.84 78 PHE A N 1
ATOM 588 C CA . PHE A 1 78 ? -11.279 -14.865 3.328 1.00 52.84 78 PHE A CA 1
ATOM 589 C C . PHE A 1 78 ? -11.892 -14.648 4.717 1.00 52.84 78 PHE A C 1
ATOM 591 O O . PHE A 1 78 ? -13.051 -14.950 4.971 1.00 52.84 78 PHE A O 1
ATOM 598 N N . ASN A 1 79 ? -11.174 -13.860 5.525 1.00 51.94 79 ASN A N 1
ATOM 599 C CA . ASN A 1 79 ? -11.764 -12.966 6.527 1.00 51.94 79 ASN A CA 1
ATOM 600 C C . ASN A 1 79 ? -12.293 -11.686 5.850 1.00 51.94 79 ASN A C 1
ATOM 602 O O . ASN A 1 79 ? -11.863 -10.579 6.161 1.00 51.94 79 ASN A O 1
ATOM 606 N N . LEU A 1 80 ? -13.172 -11.822 4.857 1.00 54.84 80 LEU A N 1
ATOM 607 C CA . LEU A 1 80 ? -13.886 -10.665 4.318 1.00 54.84 80 LEU A CA 1
ATOM 608 C C . LEU A 1 80 ? -14.982 -10.289 5.324 1.00 54.84 80 LEU A C 1
ATOM 610 O O . LEU A 1 80 ? -15.781 -11.159 5.680 1.00 54.84 80 LEU A O 1
ATOM 614 N N . PRO A 1 81 ? -15.054 -9.034 5.803 1.00 57.66 81 PRO A N 1
ATOM 615 C CA . PRO A 1 81 ? -16.095 -8.672 6.747 1.00 57.66 81 PRO A CA 1
ATOM 616 C C . PRO A 1 81 ? -17.455 -8.678 6.036 1.00 57.66 81 PRO A C 1
ATOM 618 O O . PRO A 1 81 ? -17.581 -8.123 4.941 1.00 57.66 81 PRO A O 1
ATOM 621 N N . ASP A 1 82 ? -18.450 -9.313 6.666 1.00 63.84 82 ASP A N 1
ATOM 622 C CA . ASP A 1 82 ? -19.791 -9.562 6.116 1.00 63.84 82 ASP A CA 1
ATOM 623 C C . ASP A 1 82 ? -20.370 -8.318 5.426 1.00 63.84 82 ASP A C 1
ATOM 625 O O . ASP A 1 82 ? -20.497 -7.246 6.024 1.00 63.84 82 ASP A O 1
ATOM 629 N N . ASP A 1 83 ? -20.761 -8.468 4.158 1.00 65.44 83 ASP A N 1
ATOM 630 C CA . ASP A 1 83 ? -21.391 -7.410 3.372 1.00 65.44 83 ASP A CA 1
ATOM 631 C C . ASP A 1 83 ? -22.646 -6.827 4.004 1.00 65.44 83 ASP A C 1
ATOM 633 O O . ASP A 1 83 ? -22.897 -5.631 3.829 1.00 65.44 83 ASP A O 1
ATOM 637 N N . LYS A 1 84 ? -23.350 -7.607 4.824 1.00 71.12 84 LYS A N 1
ATOM 638 C CA . LYS A 1 84 ? -24.540 -7.172 5.557 1.00 71.12 84 LYS A CA 1
ATOM 639 C C . LYS A 1 84 ? -24.230 -6.503 6.897 1.00 71.12 84 LYS A C 1
ATOM 641 O O . LYS A 1 84 ? -25.134 -5.899 7.474 1.00 71.12 84 LYS A O 1
ATOM 646 N N . ALA A 1 85 ? -22.992 -6.574 7.389 1.00 73.19 85 ALA A N 1
ATOM 647 C CA . ALA A 1 85 ? -22.610 -5.910 8.628 1.00 73.19 85 ALA A CA 1
ATOM 648 C C . ALA A 1 85 ? -22.654 -4.375 8.474 1.00 73.19 85 ALA A C 1
ATOM 650 O O . ALA A 1 85 ? -22.348 -3.858 7.385 1.00 73.19 85 ALA A O 1
ATOM 651 N N . PRO A 1 86 ? -22.997 -3.637 9.554 1.00 82.00 86 PRO A N 1
ATOM 652 C CA . PRO A 1 86 ? -22.960 -2.179 9.568 1.00 82.00 86 PRO A CA 1
ATOM 653 C C . PRO A 1 86 ? -21.634 -1.647 9.024 1.00 82.00 86 PRO A C 1
ATOM 655 O O . PRO A 1 86 ? -20.562 -2.172 9.330 1.00 82.00 86 PRO A O 1
ATOM 658 N N . ARG A 1 87 ? -21.710 -0.616 8.180 1.00 82.62 87 ARG A N 1
ATOM 659 C CA . ARG A 1 87 ? -20.517 -0.035 7.565 1.00 82.62 87 ARG A CA 1
ATOM 660 C C . ARG A 1 87 ? -19.711 0.745 8.609 1.00 82.62 87 ARG A C 1
ATOM 662 O O . ARG A 1 87 ? -20.321 1.390 9.465 1.00 82.62 87 ARG A O 1
ATOM 669 N N . PRO A 1 88 ? -18.370 0.705 8.542 1.00 85.06 88 PRO A N 1
ATOM 670 C CA . PRO A 1 88 ? -17.518 1.492 9.423 1.00 85.06 88 PRO A CA 1
ATOM 671 C C . PRO A 1 88 ? -17.858 2.984 9.365 1.00 85.06 88 PRO A C 1
ATOM 673 O O . PRO A 1 88 ? -18.152 3.520 8.295 1.00 85.06 88 PRO A O 1
ATOM 676 N N . GLU A 1 89 ? -17.767 3.673 10.506 1.00 85.44 89 GLU A N 1
ATOM 677 C CA . GLU A 1 89 ? -18.112 5.099 10.608 1.00 85.44 89 GLU A CA 1
ATOM 678 C C . GLU A 1 89 ? -17.348 5.953 9.591 1.00 85.44 89 GLU A C 1
ATOM 680 O O . GLU A 1 89 ? -17.921 6.873 9.010 1.00 85.44 89 GLU A O 1
ATOM 685 N N . ILE A 1 90 ? -16.079 5.622 9.334 1.00 87.81 90 ILE A N 1
ATOM 686 C CA . ILE A 1 90 ? -15.202 6.351 8.412 1.00 87.81 90 ILE A CA 1
ATOM 687 C C . ILE A 1 90 ? -15.799 6.519 7.008 1.00 87.81 90 ILE A C 1
ATOM 689 O O . ILE A 1 90 ? -15.525 7.520 6.355 1.00 87.81 90 ILE A O 1
ATOM 693 N N . GLU A 1 91 ? -16.668 5.608 6.562 1.00 84.81 91 GLU A N 1
ATOM 694 C CA . GLU A 1 91 ? -17.321 5.696 5.251 1.00 84.81 91 GLU A CA 1
ATOM 695 C C . GLU A 1 91 ? -18.401 6.777 5.173 1.00 84.81 91 GLU A C 1
ATOM 697 O O . GLU A 1 91 ? -18.763 7.216 4.085 1.00 84.81 91 GLU A O 1
ATOM 702 N N . SER A 1 92 ? -18.908 7.227 6.322 1.00 88.88 92 SER A N 1
ATOM 703 C CA . SER A 1 92 ? -19.837 8.358 6.416 1.00 88.88 92 SER A CA 1
ATOM 704 C C . SER A 1 92 ? -19.127 9.709 6.563 1.00 88.88 92 SER A C 1
ATOM 706 O O . SER A 1 92 ? -19.768 10.761 6.535 1.00 88.88 92 SER A O 1
ATOM 708 N N . VAL A 1 93 ? -17.801 9.707 6.732 1.00 90.44 93 VAL A N 1
ATOM 709 C CA . VAL A 1 93 ? -17.020 10.916 6.996 1.00 90.44 93 VAL A CA 1
ATOM 710 C C . VAL A 1 93 ? -16.507 11.525 5.695 1.00 90.44 93 VAL A C 1
ATOM 712 O O . VAL A 1 93 ? -15.625 10.975 5.045 1.00 90.44 93 VAL A O 1
ATOM 715 N N . MET A 1 94 ? -17.001 12.718 5.360 1.00 89.94 94 MET A N 1
ATOM 716 C CA . MET A 1 94 ? -16.556 13.465 4.173 1.00 89.94 94 MET A CA 1
ATOM 717 C C . MET A 1 94 ? -15.337 14.362 4.444 1.00 89.94 94 MET A C 1
ATOM 719 O O . MET A 1 94 ? -14.585 14.687 3.528 1.00 89.94 94 MET A O 1
ATOM 723 N N . GLU A 1 95 ? -15.111 14.741 5.705 1.00 93.50 95 GLU A N 1
ATOM 724 C CA . GLU A 1 95 ? -14.021 15.638 6.096 1.00 93.50 95 GLU A CA 1
ATOM 725 C C . GLU A 1 95 ? -12.677 14.909 6.153 1.00 93.50 95 GLU A C 1
ATOM 727 O O . GLU A 1 95 ? -12.423 14.094 7.046 1.00 93.50 95 GLU A O 1
ATOM 732 N N . TRP A 1 96 ? -11.777 15.242 5.228 1.00 89.00 96 TRP A N 1
ATOM 733 C CA . TRP A 1 96 ? -10.511 14.527 5.055 1.00 89.00 96 TRP A CA 1
ATOM 734 C C . TRP A 1 96 ? -9.615 14.542 6.301 1.00 89.00 96 TRP A C 1
ATOM 736 O O . TRP A 1 96 ? -8.968 13.545 6.622 1.00 89.00 96 TRP A O 1
ATOM 746 N N . ASP A 1 97 ? -9.606 15.640 7.055 1.00 92.00 97 ASP A N 1
ATOM 747 C CA . ASP A 1 97 ? -8.822 15.733 8.291 1.00 92.00 97 ASP A CA 1
ATOM 748 C C . ASP A 1 97 ? -9.373 14.848 9.410 1.00 92.00 97 ASP A C 1
ATOM 750 O O . ASP A 1 97 ? -8.614 14.375 10.258 1.00 92.00 97 ASP A O 1
ATOM 754 N N . ARG A 1 98 ? -10.681 14.571 9.397 1.00 92.56 98 ARG A N 1
ATOM 755 C CA . ARG A 1 98 ? -11.301 13.609 10.309 1.00 92.56 98 ARG A CA 1
ATOM 756 C C . ARG A 1 98 ? -11.007 12.180 9.860 1.00 92.56 98 ARG A C 1
ATOM 758 O O . ARG A 1 98 ? -10.569 11.386 10.686 1.00 92.56 98 ARG A O 1
ATOM 765 N N . VAL A 1 99 ? -11.133 11.880 8.564 1.00 91.12 99 VAL A N 1
ATOM 766 C CA . VAL A 1 99 ? -10.766 10.573 7.981 1.00 91.12 99 VAL A CA 1
ATOM 767 C C . VAL A 1 99 ? -9.325 10.202 8.343 1.00 91.12 99 VAL A C 1
ATOM 769 O O . VAL A 1 99 ? -9.065 9.124 8.869 1.00 91.12 99 VAL A O 1
ATOM 772 N N . LYS A 1 100 ? -8.380 11.134 8.174 1.00 90.69 100 LYS A N 1
ATOM 773 C CA . LYS A 1 100 ? -6.967 10.931 8.531 1.00 90.69 100 LYS A CA 1
ATOM 774 C C . LYS A 1 100 ? -6.728 10.561 9.992 1.00 90.69 100 LYS A C 1
ATOM 776 O O . LYS A 1 100 ? -5.723 9.901 10.252 1.00 90.69 100 LYS A O 1
ATOM 781 N N . LYS A 1 101 ? -7.561 11.034 10.923 1.00 91.94 101 LYS A N 1
ATOM 782 C CA . LYS A 1 101 ? -7.439 10.740 12.362 1.00 91.94 101 LYS A CA 1
ATOM 783 C C . LYS A 1 101 ? -7.967 9.351 12.713 1.00 91.94 101 LYS A C 1
ATOM 785 O O . LYS A 1 101 ? -7.506 8.777 13.689 1.00 91.94 101 LYS A O 1
ATOM 790 N N . LEU A 1 102 ? -8.909 8.837 11.924 1.00 91.38 102 LEU A N 1
ATOM 791 C CA . LEU A 1 102 ? -9.506 7.514 12.108 1.00 91.38 102 LEU A CA 1
ATOM 792 C C . LEU A 1 102 ? -8.655 6.391 11.499 1.00 91.38 102 LEU A C 1
ATOM 794 O O . LEU A 1 102 ? -8.789 5.242 11.903 1.00 91.38 102 LEU A O 1
ATOM 798 N N . LEU A 1 103 ? -7.793 6.708 10.527 1.00 91.69 103 LEU A N 1
ATOM 799 C CA . LEU A 1 103 ? -6.968 5.710 9.847 1.00 91.69 103 LEU A CA 1
ATOM 800 C C . LEU A 1 103 ? -5.691 5.359 10.624 1.00 91.69 103 LEU A C 1
ATOM 802 O O . LEU A 1 103 ? -5.016 6.273 11.120 1.00 91.69 103 LEU A O 1
ATOM 806 N N . PRO A 1 104 ? -5.299 4.069 10.636 1.00 92.62 104 PRO A N 1
ATOM 807 C CA . PRO A 1 104 ? -4.047 3.623 11.227 1.00 92.62 104 PRO A CA 1
ATOM 808 C C . PRO A 1 104 ? -2.849 4.249 10.511 1.00 92.62 104 PRO A C 1
ATOM 810 O O . PRO A 1 104 ? -2.942 4.736 9.374 1.00 92.62 104 PRO A O 1
ATOM 813 N N . LYS A 1 105 ? -1.715 4.274 11.216 1.00 90.81 105 LYS A N 1
ATOM 814 C CA . LYS A 1 105 ? -0.465 4.847 10.721 1.00 90.81 105 LYS A CA 1
ATOM 815 C C . LYS A 1 105 ? 0.630 3.801 10.636 1.00 90.81 105 LYS A C 1
ATOM 817 O O . LYS A 1 105 ? 0.730 2.960 11.524 1.00 90.81 105 LYS A O 1
ATOM 822 N N . ASP A 1 106 ? 1.469 3.920 9.614 1.00 86.88 106 ASP A N 1
ATOM 823 C CA . ASP A 1 106 ? 2.686 3.123 9.498 1.00 86.88 106 ASP A CA 1
ATOM 824 C C . ASP A 1 106 ? 3.787 3.645 10.444 1.00 86.88 106 ASP A C 1
ATOM 826 O O . ASP A 1 106 ? 3.642 4.671 11.125 1.00 86.88 106 ASP A O 1
ATOM 830 N N . TYR A 1 107 ? 4.920 2.942 10.480 1.00 85.00 107 TYR A N 1
ATOM 831 C CA . TYR A 1 107 ? 6.085 3.313 11.289 1.00 85.00 107 TYR A CA 1
ATOM 832 C C . TYR A 1 107 ? 6.641 4.711 10.945 1.00 85.00 107 TYR A C 1
ATOM 834 O O . TYR A 1 107 ? 7.139 5.410 11.826 1.00 85.00 107 TYR A O 1
ATOM 842 N N . LYS A 1 108 ? 6.447 5.176 9.703 1.00 82.50 108 LYS A N 1
ATOM 843 C CA . LYS A 1 108 ? 6.811 6.515 9.202 1.00 82.50 108 LYS A CA 1
ATOM 844 C C . LYS A 1 108 ? 5.679 7.546 9.362 1.00 82.50 108 LYS A C 1
ATOM 846 O O . LYS A 1 108 ? 5.747 8.629 8.781 1.00 82.50 108 LYS A O 1
ATOM 851 N N . LYS A 1 109 ? 4.646 7.240 10.161 1.00 86.75 109 LYS A N 1
ATOM 852 C CA . LYS A 1 109 ? 3.479 8.093 10.467 1.00 86.75 109 LYS A CA 1
ATOM 853 C C . LYS A 1 109 ? 2.606 8.464 9.258 1.00 86.75 109 LYS A C 1
ATOM 855 O O . LYS A 1 109 ? 1.759 9.357 9.364 1.00 86.75 109 LYS A O 1
ATOM 860 N N . ASN A 1 110 ? 2.746 7.773 8.129 1.00 86.06 110 ASN A N 1
ATOM 861 C CA . ASN A 1 110 ? 1.831 7.893 6.994 1.00 86.06 110 ASN A CA 1
ATOM 862 C C . ASN A 1 110 ? 0.573 7.058 7.236 1.00 86.06 110 ASN A C 1
ATOM 864 O O . ASN A 1 110 ? 0.533 6.247 8.150 1.00 86.06 110 ASN A O 1
ATOM 868 N N . ILE A 1 111 ? -0.475 7.263 6.435 1.00 88.44 111 ILE A N 1
ATOM 869 C CA . ILE A 1 111 ? -1.667 6.402 6.471 1.00 88.44 111 ILE A CA 1
ATOM 870 C C . ILE A 1 111 ? -1.271 4.986 6.049 1.00 88.44 111 ILE A C 1
ATOM 872 O O . ILE A 1 111 ? -0.708 4.814 4.968 1.00 88.44 111 ILE A O 1
ATOM 876 N N . ASP A 1 112 ? -1.624 3.998 6.867 1.00 88.62 112 ASP A N 1
ATOM 877 C CA . ASP A 1 112 ? -1.475 2.589 6.522 1.00 88.62 112 ASP A CA 1
ATOM 878 C C . ASP A 1 112 ? -2.787 2.047 5.942 1.00 88.62 112 ASP A C 1
ATOM 880 O O . ASP A 1 112 ? -3.733 1.713 6.656 1.00 88.62 112 ASP A O 1
ATOM 884 N N . TRP A 1 113 ? -2.866 2.015 4.613 1.00 87.00 113 TRP A N 1
ATOM 885 C CA . TRP A 1 113 ? -4.049 1.529 3.906 1.00 87.00 113 TRP A CA 1
ATOM 886 C C . TRP A 1 113 ? -4.251 0.020 4.058 1.00 87.00 113 TRP A C 1
ATOM 888 O O . TRP A 1 113 ? -5.396 -0.423 4.105 1.00 87.00 113 TRP A O 1
ATOM 898 N N . SER A 1 114 ? -3.165 -0.753 4.160 1.00 85.38 114 SER A N 1
ATOM 899 C CA . SER A 1 114 ? -3.234 -2.205 4.338 1.00 85.38 114 SER A CA 1
ATOM 900 C C . SER A 1 114 ? -3.808 -2.539 5.709 1.00 85.38 114 SER A C 1
ATOM 902 O O . SER A 1 114 ? -4.797 -3.261 5.797 1.00 85.38 114 SER A O 1
ATOM 904 N N . ALA A 1 115 ? -3.288 -1.909 6.766 1.00 87.12 115 ALA A N 1
ATOM 905 C CA . ALA A 1 115 ? -3.820 -2.085 8.113 1.00 87.12 115 ALA A CA 1
ATOM 906 C C . ALA A 1 115 ? -5.292 -1.649 8.211 1.00 87.12 115 ALA A C 1
ATOM 908 O O . ALA A 1 115 ? -6.083 -2.285 8.902 1.00 87.12 115 ALA A O 1
ATOM 909 N N . ALA A 1 116 ? -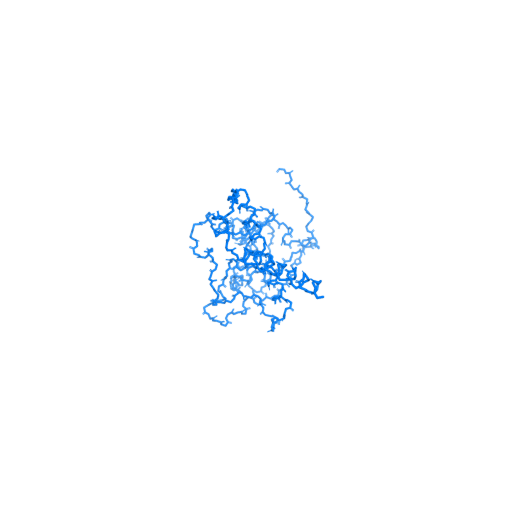5.693 -0.586 7.502 1.00 88.25 116 ALA A N 1
ATOM 910 C CA . ALA A 1 116 ? -7.085 -0.139 7.486 1.00 88.25 116 ALA A CA 1
ATOM 911 C C . ALA A 1 116 ? -8.041 -1.166 6.847 1.00 88.25 116 ALA A C 1
ATOM 913 O O . ALA A 1 116 ? -9.179 -1.298 7.301 1.00 88.25 116 ALA A O 1
ATOM 914 N N . LEU A 1 117 ? -7.591 -1.880 5.810 1.00 83.69 117 LEU A N 1
ATOM 915 C CA . LEU A 1 117 ? -8.344 -2.966 5.178 1.00 83.69 117 LEU A CA 1
ATOM 916 C C . LEU A 1 117 ? -8.406 -4.203 6.081 1.00 83.69 117 LEU A C 1
ATOM 918 O O . LEU A 1 117 ? -9.487 -4.739 6.308 1.00 83.69 117 LEU A O 1
ATOM 922 N N . GLU A 1 118 ? -7.269 -4.611 6.648 1.00 79.75 118 GLU A N 1
ATOM 923 C CA . GLU A 1 118 ? -7.162 -5.777 7.536 1.00 79.75 118 GLU A CA 1
ATOM 924 C C . GLU A 1 118 ? -7.993 -5.620 8.815 1.00 79.75 118 GLU A C 1
ATOM 926 O O . GLU A 1 118 ? -8.634 -6.565 9.267 1.00 79.75 118 GLU A O 1
ATOM 931 N N . GLN A 1 119 ? -8.035 -4.409 9.375 1.00 83.38 119 GLN A N 1
ATOM 932 C CA . GLN A 1 119 ? -8.854 -4.078 10.546 1.00 83.38 119 GLN A CA 1
ATOM 933 C C . GLN A 1 119 ? -10.337 -3.879 10.199 1.00 83.38 119 GLN A C 1
ATOM 935 O O . GLN A 1 119 ? -11.148 -3.609 11.084 1.00 83.38 119 GLN A O 1
ATOM 940 N N . GLY A 1 120 ? -10.706 -3.951 8.916 1.00 81.81 120 GLY A N 1
ATOM 941 C CA . GLY A 1 120 ? -12.069 -3.708 8.452 1.00 81.81 120 GLY A CA 1
ATOM 942 C C . GLY A 1 120 ? -12.546 -2.266 8.644 1.00 81.81 120 GLY A C 1
ATOM 943 O O . GLY A 1 120 ? -13.746 -2.017 8.550 1.00 81.81 120 GLY A O 1
ATOM 944 N N . LEU A 1 121 ? -11.637 -1.314 8.899 1.00 85.62 121 LEU A N 1
ATOM 945 C CA . LEU A 1 121 ? -11.958 0.115 8.971 1.00 85.62 121 LEU A CA 1
ATOM 946 C C . LEU A 1 121 ? -12.394 0.632 7.605 1.00 85.62 121 LEU A C 1
ATOM 948 O O . LEU A 1 121 ? -13.304 1.447 7.524 1.00 85.62 121 LEU A O 1
ATOM 952 N N . ILE A 1 122 ? -11.784 0.138 6.530 1.00 84.19 122 ILE A N 1
ATOM 953 C CA . ILE A 1 122 ? -12.271 0.355 5.172 1.00 84.19 122 ILE A CA 1
ATOM 954 C C . ILE A 1 122 ? -12.693 -0.985 4.590 1.00 84.19 122 ILE A C 1
ATOM 956 O O . ILE A 1 122 ? -11.948 -1.957 4.674 1.00 84.19 122 ILE A O 1
ATOM 960 N N . ARG A 1 123 ? -13.875 -1.036 3.966 1.00 80.31 123 ARG A N 1
ATOM 961 C CA . ARG A 1 123 ? -14.456 -2.299 3.504 1.00 80.31 123 ARG A CA 1
ATOM 962 C C . ARG A 1 123 ? -14.889 -2.247 2.034 1.00 80.31 123 ARG A C 1
ATOM 964 O O . ARG A 1 123 ? -16.087 -2.141 1.766 1.00 80.31 123 ARG A O 1
ATOM 971 N N . PRO A 1 124 ? -13.972 -2.275 1.050 1.00 79.69 124 PRO A N 1
ATOM 972 C CA . PRO A 1 124 ? -14.334 -2.182 -0.363 1.00 79.69 124 PRO A CA 1
ATOM 973 C C . PRO A 1 124 ? -15.339 -3.266 -0.761 1.00 79.69 124 PRO A C 1
ATOM 975 O O . PRO A 1 124 ? -15.249 -4.406 -0.312 1.00 79.69 124 PRO A O 1
ATOM 978 N N . ARG A 1 125 ? -16.308 -2.913 -1.612 1.00 77.69 125 ARG A N 1
ATOM 979 C CA . ARG A 1 125 ? -17.197 -3.918 -2.204 1.00 77.69 125 ARG A CA 1
ATOM 980 C C . ARG A 1 125 ? -16.419 -4.712 -3.260 1.00 77.69 125 ARG A C 1
ATOM 982 O O . ARG A 1 125 ? -15.707 -4.084 -4.045 1.00 77.69 125 ARG A O 1
ATOM 989 N N . PRO A 1 126 ? -16.597 -6.040 -3.345 1.00 70.75 126 PRO A N 1
ATOM 990 C CA . PRO A 1 126 ? -15.868 -6.878 -4.301 1.00 70.75 126 PRO A CA 1
ATOM 991 C C . PRO A 1 126 ? -16.254 -6.588 -5.762 1.00 70.75 126 PRO A C 1
ATOM 993 O O . PRO A 1 126 ? -15.477 -6.838 -6.680 1.00 70.75 126 PRO A O 1
ATOM 996 N N . GLY A 1 127 ? -17.445 -6.035 -5.995 1.00 72.56 127 GLY A N 1
ATOM 997 C CA . GLY A 1 127 ? -17.918 -5.628 -7.312 1.00 72.56 127 GLY A CA 1
ATOM 998 C C . GLY A 1 127 ? -19.405 -5.289 -7.305 1.00 72.56 127 GLY A C 1
ATOM 999 O O . GLY A 1 127 ? -20.038 -5.227 -6.253 1.00 72.56 127 GLY A O 1
ATOM 1000 N N . GLU A 1 128 ? -19.955 -5.058 -8.495 1.00 76.12 128 GLU A N 1
ATOM 1001 C CA . GLU A 1 128 ? -21.404 -4.936 -8.708 1.00 76.12 128 GLU A CA 1
ATOM 1002 C C . GLU A 1 128 ? -22.109 -6.299 -8.591 1.00 76.12 128 GLU A C 1
ATOM 1004 O O . GLU A 1 128 ? -23.227 -6.385 -8.090 1.00 76.12 128 GLU A O 1
ATOM 1009 N N . ASP A 1 129 ? -21.431 -7.373 -9.007 1.00 72.38 129 ASP A N 1
ATOM 1010 C CA . ASP A 1 129 ? -21.919 -8.745 -8.887 1.00 72.38 129 ASP A CA 1
ATOM 1011 C C . ASP A 1 129 ? -21.529 -9.331 -7.514 1.00 72.38 129 ASP A C 1
ATOM 1013 O O . ASP A 1 129 ? -20.336 -9.379 -7.199 1.00 72.38 129 ASP A O 1
ATOM 1017 N N . PRO A 1 130 ? -22.481 -9.855 -6.718 1.00 64.38 130 PRO A N 1
ATOM 1018 C CA . PRO A 1 130 ? -22.193 -10.560 -5.464 1.00 64.38 130 PRO A CA 1
ATOM 1019 C C . PRO A 1 130 ? -21.223 -11.749 -5.598 1.00 64.38 130 PRO A C 1
ATOM 1021 O O . PRO A 1 130 ? -20.662 -12.209 -4.608 1.00 64.38 130 PRO A O 1
ATOM 1024 N N . ARG A 1 131 ? -21.000 -12.262 -6.814 1.00 63.88 131 ARG A N 1
ATOM 1025 C CA . ARG A 1 131 ? -20.042 -13.337 -7.127 1.00 63.88 131 ARG A CA 1
ATOM 1026 C C . ARG A 1 131 ? -18.616 -12.832 -7.379 1.00 63.88 131 ARG A C 1
ATOM 1028 O O . ARG A 1 131 ? -17.723 -13.641 -7.620 1.00 63.88 131 ARG A O 1
ATOM 1035 N N . ALA A 1 132 ? -18.366 -11.523 -7.320 1.00 65.25 132 ALA A N 1
ATOM 1036 C CA . ALA A 1 132 ? -17.058 -10.910 -7.580 1.00 65.25 132 ALA A CA 1
ATOM 1037 C C . ALA A 1 132 ? -15.989 -11.164 -6.490 1.00 65.25 132 ALA A C 1
ATOM 1039 O O . ALA A 1 132 ? -14.888 -10.626 -6.571 1.00 65.25 132 ALA A O 1
ATOM 1040 N N . LEU A 1 133 ? -16.273 -12.027 -5.508 1.00 63.50 133 LEU A N 1
ATOM 1041 C CA . LEU A 1 133 ? -15.393 -12.396 -4.385 1.00 63.50 133 LEU A CA 1
ATOM 1042 C C . LEU A 1 133 ? -14.010 -12.935 -4.809 1.00 63.50 133 LEU A C 1
ATOM 1044 O O . LEU A 1 133 ? -13.090 -12.998 -3.999 1.00 63.50 133 LEU A O 1
ATOM 1048 N N . TRP A 1 134 ? -13.844 -13.321 -6.076 1.00 52.56 134 TRP A N 1
ATOM 1049 C CA . TRP A 1 134 ? -12.610 -13.897 -6.611 1.00 52.56 134 TRP A CA 1
ATOM 1050 C C . TRP A 1 134 ? -11.443 -12.902 -6.701 1.00 52.56 134 TRP A C 1
ATOM 1052 O O . TRP A 1 134 ? -10.292 -13.325 -6.646 1.00 52.56 134 TRP A O 1
ATOM 1062 N N . ALA A 1 135 ? -11.696 -11.593 -6.822 1.00 52.81 135 ALA A N 1
ATOM 1063 C CA . ALA A 1 135 ? -10.613 -10.606 -6.882 1.00 52.81 135 ALA A CA 1
ATOM 1064 C C . ALA A 1 135 ? -9.878 -10.503 -5.533 1.00 52.81 135 ALA A C 1
ATOM 1066 O O . ALA A 1 135 ? -8.650 -10.476 -5.491 1.00 52.81 135 ALA A O 1
ATOM 1067 N N . THR A 1 136 ? -10.612 -10.589 -4.423 1.00 55.84 136 THR A N 1
ATOM 1068 C CA . THR A 1 136 ? -10.043 -10.611 -3.068 1.00 55.84 136 THR A CA 1
ATOM 1069 C C . THR A 1 136 ? -9.248 -11.899 -2.780 1.00 55.84 136 THR A C 1
ATOM 1071 O O . THR A 1 136 ? -8.502 -11.966 -1.809 1.00 55.84 136 THR A O 1
ATOM 1074 N N . ALA A 1 137 ? -9.371 -12.913 -3.648 1.00 58.06 137 ALA A N 1
ATOM 1075 C CA . ALA A 1 137 ? -8.790 -14.244 -3.493 1.00 58.06 137 ALA A CA 1
ATOM 1076 C C . ALA A 1 137 ? -7.419 -14.476 -4.091 1.00 58.06 137 ALA A C 1
ATOM 1078 O O . ALA A 1 137 ? -6.840 -15.552 -3.926 1.00 58.06 137 ALA A O 1
ATOM 1079 N N . PHE A 1 138 ? -6.914 -13.506 -4.833 1.00 71.38 138 PHE A N 1
ATOM 1080 C CA . PHE A 1 138 ? -5.776 -13.754 -5.685 1.00 71.38 138 PHE A CA 1
ATOM 1081 C C . PHE A 1 138 ? -4.457 -13.621 -4.914 1.00 71.38 138 PHE A C 1
ATOM 1083 O O . PHE A 1 138 ? -3.951 -12.526 -4.710 1.00 71.38 138 PHE A O 1
ATOM 1090 N N . GLN A 1 139 ? -3.898 -14.759 -4.497 1.00 70.25 139 GLN A N 1
ATOM 1091 C CA . GLN A 1 139 ? -2.667 -14.848 -3.696 1.00 70.25 139 GLN A CA 1
ATOM 1092 C C . GLN A 1 139 ? -1.430 -15.234 -4.516 1.00 70.25 139 GLN A C 1
ATOM 1094 O O . GLN A 1 139 ? -0.488 -15.820 -3.984 1.00 70.25 139 GLN A O 1
ATOM 1099 N N . TRP A 1 140 ? -1.426 -14.978 -5.829 1.00 82.12 140 TRP A N 1
ATOM 1100 C CA . TRP A 1 140 ? -0.246 -15.279 -6.637 1.00 82.12 140 TRP A CA 1
ATOM 1101 C C . TRP A 1 140 ? 0.839 -14.221 -6.426 1.00 82.12 140 TRP A C 1
ATOM 1103 O O . TRP A 1 140 ? 1.100 -13.377 -7.281 1.00 82.12 140 TRP A O 1
ATOM 1113 N N . ASP A 1 141 ? 1.469 -14.284 -5.267 1.00 87.00 141 ASP A N 1
ATOM 1114 C CA . ASP A 1 141 ? 2.541 -13.392 -4.864 1.00 87.00 141 ASP A CA 1
ATOM 1115 C C . ASP A 1 141 ? 3.876 -13.932 -5.386 1.00 87.00 141 ASP A C 1
ATOM 1117 O O . ASP A 1 141 ? 4.070 -15.145 -5.509 1.00 87.00 141 ASP A O 1
ATOM 1121 N N . PHE A 1 142 ? 4.798 -13.044 -5.748 1.00 87.94 142 PHE A N 1
ATOM 1122 C CA . PHE A 1 142 ? 6.070 -13.459 -6.337 1.00 87.94 142 PHE A CA 1
ATOM 1123 C C . PHE A 1 142 ? 7.193 -12.461 -6.084 1.00 87.94 142 PHE A C 1
ATOM 1125 O O . PHE A 1 142 ? 6.972 -11.294 -5.772 1.00 87.94 142 PHE A O 1
ATOM 1132 N N . VAL A 1 143 ? 8.424 -12.936 -6.276 1.00 89.44 143 VAL A N 1
ATOM 1133 C CA . VAL A 1 143 ? 9.629 -12.105 -6.253 1.00 89.44 143 VAL A CA 1
ATOM 1134 C C . VAL A 1 143 ? 9.984 -11.686 -7.675 1.00 89.44 143 VAL A C 1
ATOM 1136 O O . VAL A 1 143 ? 10.121 -12.508 -8.584 1.00 89.44 143 VAL A O 1
ATOM 1139 N N . ILE A 1 144 ? 10.135 -10.385 -7.864 1.00 87.75 144 ILE A N 1
ATOM 1140 C CA . ILE A 1 144 ? 10.698 -9.757 -9.047 1.00 87.75 144 ILE A CA 1
ATOM 1141 C C . ILE A 1 144 ? 12.214 -9.784 -8.889 1.00 87.75 144 ILE A C 1
ATOM 1143 O O . ILE A 1 144 ? 12.762 -9.081 -8.046 1.00 87.7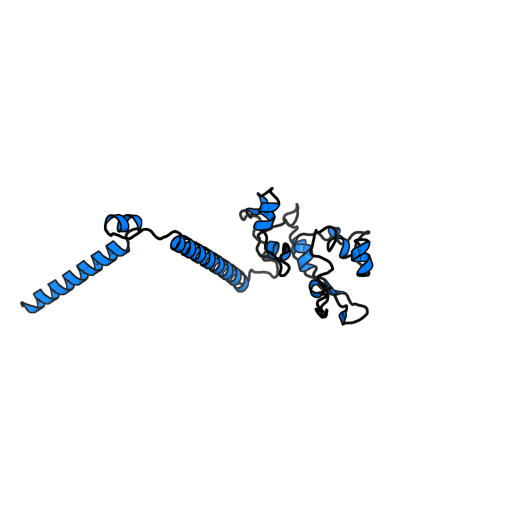5 144 ILE A O 1
ATOM 1147 N N . LYS A 1 145 ? 12.879 -10.583 -9.727 1.00 87.38 145 LYS A N 1
ATOM 1148 C CA . LYS A 1 145 ? 14.337 -10.698 -9.702 1.00 87.38 145 LYS A CA 1
ATOM 1149 C C . LYS A 1 145 ? 15.029 -9.419 -10.164 1.00 87.38 145 LYS A C 1
ATOM 1151 O O . LYS A 1 145 ? 14.687 -8.918 -11.249 1.00 87.38 145 LYS A O 1
ATOM 1156 N N . GLY A 1 146 ? 15.938 -8.922 -9.330 1.00 84.75 146 GLY A N 1
ATOM 1157 C CA . GLY A 1 146 ? 16.834 -7.803 -9.613 1.00 84.75 146 GLY A CA 1
ATOM 1158 C C . GLY A 1 146 ? 17.951 -8.173 -10.589 1.00 84.75 146 GLY A C 1
ATOM 1159 O O . GLY A 1 146 ? 17.960 -9.280 -11.134 1.00 84.75 146 GLY A O 1
ATOM 1160 N N . GLU A 1 147 ? 18.856 -7.227 -10.849 1.00 85.06 147 GLU A N 1
ATOM 1161 C CA . GLU A 1 147 ? 20.132 -7.544 -11.511 1.00 85.06 147 GLU A CA 1
ATOM 1162 C C . GLU A 1 147 ? 21.023 -8.332 -10.545 1.00 85.06 147 GLU A C 1
ATOM 1164 O O . GLU A 1 147 ? 21.532 -9.388 -10.916 1.00 85.06 147 GLU A O 1
ATOM 1169 N N . GLU A 1 148 ? 21.084 -7.877 -9.292 1.00 85.56 148 GLU A N 1
ATOM 1170 C CA . GLU A 1 148 ? 21.737 -8.561 -8.178 1.00 85.56 148 GLU A CA 1
ATOM 1171 C C . GLU A 1 148 ? 20.702 -9.104 -7.166 1.00 85.56 148 GLU A C 1
ATOM 1173 O O . GLU A 1 148 ? 19.568 -8.609 -7.116 1.00 85.56 148 GLU A O 1
ATOM 1178 N N . PRO A 1 149 ? 21.042 -10.125 -6.351 1.00 82.62 149 PRO A N 1
ATOM 1179 C CA . PRO A 1 149 ? 20.145 -10.672 -5.325 1.00 82.62 149 PRO A CA 1
ATOM 1180 C C . PRO A 1 149 ? 19.650 -9.641 -4.301 1.00 82.62 149 PRO A C 1
ATOM 1182 O O . PRO A 1 149 ? 18.563 -9.796 -3.740 1.00 82.62 149 PRO A O 1
ATOM 1185 N N . GLU A 1 150 ? 20.428 -8.591 -4.049 1.00 82.56 150 GLU A N 1
ATOM 1186 C CA . GLU A 1 150 ? 20.093 -7.509 -3.123 1.00 82.56 150 GLU A CA 1
ATOM 1187 C C . GLU A 1 150 ? 18.943 -6.631 -3.659 1.00 82.56 150 GLU A C 1
ATOM 1189 O O . GLU A 1 150 ? 18.148 -6.086 -2.892 1.00 82.56 150 GLU A O 1
ATOM 1194 N N . ASP A 1 151 ? 18.782 -6.585 -4.985 1.00 85.94 151 ASP A N 1
ATOM 1195 C CA . ASP A 1 151 ? 17.732 -5.836 -5.680 1.00 85.94 151 ASP A CA 1
ATOM 1196 C C . ASP A 1 151 ? 16.414 -6.617 -5.822 1.00 85.94 151 ASP A C 1
ATOM 1198 O O . ASP A 1 151 ? 15.434 -6.088 -6.365 1.00 85.94 151 ASP A O 1
ATOM 1202 N N . ASP A 1 152 ? 16.350 -7.863 -5.347 1.00 90.06 152 ASP A N 1
ATOM 1203 C CA . ASP A 1 152 ? 15.134 -8.672 -5.389 1.00 90.06 152 ASP A CA 1
ATOM 1204 C C . ASP A 1 152 ? 13.982 -7.974 -4.658 1.00 90.06 152 ASP A C 1
ATOM 1206 O O . ASP A 1 152 ? 14.073 -7.647 -3.474 1.00 90.06 152 ASP A O 1
ATOM 1210 N N . ALA A 1 153 ? 12.862 -7.788 -5.361 1.00 91.31 153 ALA A N 1
ATOM 1211 C CA . ALA A 1 153 ? 11.688 -7.106 -4.832 1.00 91.31 153 ALA A CA 1
ATOM 1212 C C . ALA A 1 153 ? 10.483 -8.045 -4.738 1.00 91.31 153 ALA A C 1
ATOM 1214 O O . ALA A 1 153 ? 10.132 -8.720 -5.704 1.00 91.31 153 ALA A O 1
ATOM 1215 N N . PHE A 1 154 ? 9.798 -8.069 -3.602 1.00 91.31 154 PHE A N 1
ATOM 1216 C CA . PHE A 1 154 ? 8.577 -8.844 -3.423 1.00 91.31 154 PHE A CA 1
ATOM 1217 C C . PHE A 1 154 ? 7.342 -8.069 -3.891 1.00 91.31 154 PHE A C 1
ATOM 1219 O O . PHE A 1 154 ? 7.135 -6.908 -3.537 1.00 91.31 154 PHE A O 1
ATOM 1226 N N . PHE A 1 155 ? 6.495 -8.728 -4.681 1.00 90.38 155 PHE A N 1
ATOM 1227 C CA . PHE A 1 155 ? 5.217 -8.199 -5.134 1.00 90.38 155 PHE A CA 1
ATOM 1228 C C . PHE A 1 155 ? 4.062 -9.107 -4.681 1.00 90.38 155 PHE A C 1
ATOM 1230 O O . PHE A 1 155 ? 3.886 -10.200 -5.233 1.00 90.38 155 PHE A O 1
ATOM 1237 N N . PRO A 1 156 ? 3.242 -8.648 -3.717 1.00 89.44 156 PRO A N 1
ATOM 1238 C CA . PRO A 1 156 ? 2.051 -9.367 -3.295 1.00 89.44 156 PRO A CA 1
ATOM 1239 C C . PRO A 1 156 ? 0.818 -8.924 -4.087 1.00 89.44 156 PRO A C 1
ATOM 1241 O O . PRO A 1 156 ? 0.291 -7.825 -3.878 1.00 89.44 156 PRO A O 1
ATOM 1244 N N . HIS A 1 157 ? 0.301 -9.787 -4.959 1.00 87.38 157 HIS A N 1
ATOM 1245 C CA . HIS A 1 157 ? -1.041 -9.603 -5.507 1.00 87.38 157 HIS A CA 1
ATOM 1246 C C . HIS A 1 157 ? -2.084 -9.571 -4.392 1.00 87.38 157 HIS A C 1
ATOM 1248 O O . HIS A 1 157 ? -2.971 -8.721 -4.431 1.00 87.38 157 HIS A O 1
ATOM 1254 N N . SER A 1 158 ? -1.912 -10.421 -3.378 1.00 83.00 158 SER A N 1
ATOM 1255 C CA . SER A 1 158 ? -2.801 -10.553 -2.225 1.00 83.00 158 SER A CA 1
ATOM 1256 C C . SER A 1 158 ? -3.094 -9.226 -1.527 1.00 83.00 158 SER A C 1
ATOM 1258 O O . SER A 1 158 ? -4.208 -9.027 -1.058 1.00 83.00 158 SER A O 1
ATOM 1260 N N . ALA A 1 159 ? -2.133 -8.298 -1.479 1.00 84.75 159 ALA A N 1
ATOM 1261 C CA . ALA A 1 159 ? -2.329 -6.961 -0.921 1.00 84.75 159 ALA A CA 1
ATOM 1262 C C . ALA A 1 159 ? -3.002 -6.003 -1.918 1.00 84.75 159 ALA A C 1
ATOM 1264 O O . ALA A 1 159 ? -3.880 -5.222 -1.555 1.00 84.75 159 ALA A O 1
ATOM 1265 N N . HIS A 1 160 ? -2.615 -6.061 -3.194 1.00 87.50 160 HIS A N 1
ATOM 1266 C CA . HIS A 1 160 ? -3.115 -5.137 -4.213 1.00 87.50 160 HIS A CA 1
ATOM 1267 C C . HIS A 1 160 ? -4.560 -5.438 -4.626 1.00 87.50 160 HIS A C 1
ATOM 1269 O O . HIS A 1 160 ? -5.312 -4.512 -4.939 1.00 87.50 160 HIS A O 1
ATOM 1275 N N . THR A 1 161 ? -4.975 -6.706 -4.602 1.00 83.75 161 THR A N 1
ATOM 1276 C CA . THR A 1 161 ? -6.317 -7.118 -5.028 1.00 83.75 161 THR A CA 1
ATOM 1277 C C . THR A 1 161 ? -7.372 -7.061 -3.922 1.00 83.75 161 THR A C 1
ATOM 1279 O O . THR A 1 161 ? -8.540 -7.348 -4.178 1.00 83.75 161 THR A O 1
ATOM 1282 N N . GLN A 1 162 ? -7.006 -6.623 -2.709 1.00 78.88 162 GLN A N 1
ATOM 1283 C CA . GLN A 1 162 ? -7.985 -6.340 -1.648 1.00 78.88 162 GLN A CA 1
ATOM 1284 C C . GLN A 1 162 ? -8.906 -5.173 -2.014 1.00 78.88 162 GLN A C 1
ATOM 1286 O O . GLN A 1 162 ? -10.073 -5.158 -1.631 1.00 78.88 162 GLN A O 1
ATOM 1291 N N . TRP A 1 163 ? -8.385 -4.202 -2.771 1.00 79.44 163 TRP A N 1
ATOM 1292 C CA . TRP A 1 163 ? -9.150 -3.044 -3.235 1.00 79.44 163 TRP A CA 1
ATOM 1293 C C . TRP A 1 163 ? -9.186 -2.955 -4.765 1.00 79.44 163 TRP A C 1
ATOM 1295 O O . TRP A 1 163 ? -10.210 -2.594 -5.343 1.00 79.44 163 TRP A O 1
ATOM 1305 N N . LEU A 1 164 ? -8.086 -3.268 -5.457 1.00 83.94 164 LEU A N 1
ATOM 1306 C CA . LEU A 1 164 ? -7.986 -3.056 -6.901 1.00 83.94 164 LEU A CA 1
ATOM 1307 C C . LEU A 1 164 ? -8.405 -4.297 -7.695 1.00 83.94 164 LEU A C 1
ATOM 1309 O O . LEU A 1 164 ? -8.095 -5.429 -7.339 1.00 83.94 164 LEU A O 1
ATOM 1313 N N . GLY A 1 165 ? -9.061 -4.081 -8.834 1.00 82.69 165 GLY A N 1
ATOM 1314 C CA . GLY A 1 165 ? -9.354 -5.144 -9.791 1.00 82.69 165 GLY A CA 1
ATOM 1315 C C . GLY A 1 165 ? -8.174 -5.418 -10.726 1.00 82.69 165 GLY A C 1
ATOM 1316 O O . GLY A 1 165 ? -7.300 -4.576 -10.936 1.00 82.69 165 GLY A O 1
ATOM 1317 N N . CYS A 1 166 ? -8.175 -6.578 -11.389 1.00 84.62 166 CYS A N 1
ATOM 1318 C CA . CYS A 1 166 ? -7.071 -6.993 -12.265 1.00 84.62 166 CYS A CA 1
ATOM 1319 C C . CYS A 1 166 ? -6.754 -5.962 -13.361 1.00 84.62 166 CYS A C 1
ATOM 1321 O O . CYS A 1 166 ? -5.591 -5.716 -13.662 1.00 84.62 166 CYS A O 1
ATOM 1323 N N . ARG A 1 167 ? -7.781 -5.323 -13.938 1.00 87.31 167 ARG A N 1
ATOM 1324 C CA . ARG A 1 167 ? -7.645 -4.341 -15.032 1.00 87.31 167 ARG A CA 1
ATOM 1325 C C . ARG A 1 167 ? -6.995 -3.025 -14.595 1.00 87.31 167 ARG A C 1
ATOM 1327 O O . ARG A 1 167 ? -6.501 -2.291 -15.450 1.00 87.31 167 ARG A O 1
ATOM 1334 N N . ASN A 1 168 ? -6.967 -2.727 -13.292 1.00 87.69 168 ASN A N 1
ATOM 1335 C CA . ASN A 1 168 ? -6.258 -1.559 -12.769 1.00 87.69 168 ASN A CA 1
ATOM 1336 C C . ASN A 1 168 ? -4.755 -1.660 -13.057 1.00 87.69 168 ASN A C 1
ATOM 1338 O O . ASN A 1 168 ? -4.138 -0.658 -13.414 1.00 87.69 168 ASN A O 1
ATOM 1342 N N . CYS A 1 169 ? -4.196 -2.871 -12.979 1.00 88.75 169 CYS A N 1
ATOM 1343 C CA . CYS A 1 169 ? -2.782 -3.132 -13.242 1.00 88.75 169 CYS A CA 1
ATOM 1344 C C . CYS A 1 169 ? -2.556 -3.726 -14.637 1.00 88.75 169 CYS A C 1
ATOM 1346 O O . CYS A 1 169 ? -1.650 -3.311 -15.361 1.00 88.75 169 CYS A O 1
ATOM 1348 N N . HIS A 1 170 ? -3.406 -4.673 -15.038 1.00 90.06 170 HIS A N 1
ATOM 1349 C CA . HIS A 1 170 ? -3.310 -5.354 -16.319 1.00 90.06 170 HIS A CA 1
ATOM 1350 C C . HIS A 1 170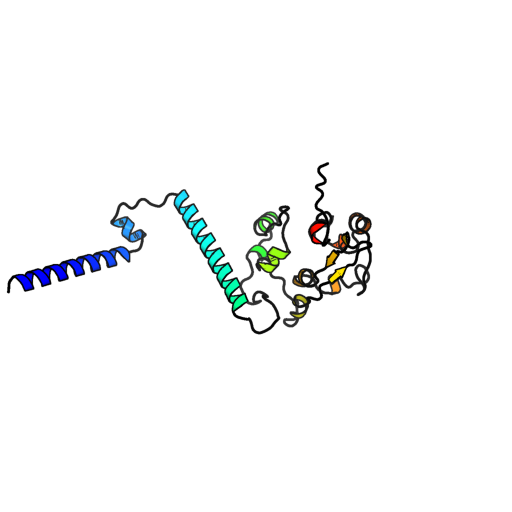 ? -4.002 -4.590 -17.435 1.00 90.06 170 HIS A C 1
ATOM 1352 O O . HIS A 1 170 ? -5.132 -4.874 -17.835 1.00 90.06 170 HIS A O 1
ATOM 1358 N N . ASN A 1 171 ? -3.285 -3.593 -17.933 1.00 88.69 171 ASN A N 1
ATOM 1359 C CA . ASN A 1 171 ? -3.674 -2.780 -19.069 1.00 88.69 171 ASN A CA 1
ATOM 1360 C C . ASN A 1 171 ? -2.449 -2.498 -19.959 1.00 88.69 171 ASN A C 1
ATOM 1362 O O . ASN A 1 171 ? -1.314 -2.682 -19.508 1.00 88.69 171 ASN A O 1
ATOM 1366 N N . PRO A 1 172 ? -2.656 -2.039 -21.208 1.00 85.62 172 PRO A N 1
ATOM 1367 C CA . PRO A 1 172 ? -1.561 -1.790 -22.147 1.00 85.62 172 PRO A CA 1
ATOM 1368 C C . PRO A 1 172 ? -0.508 -0.789 -21.656 1.00 85.62 172 PRO A C 1
ATOM 1370 O O . PRO A 1 172 ? 0.636 -0.854 -22.094 1.00 85.62 172 PRO A O 1
ATOM 1373 N N . SER A 1 173 ? -0.878 0.122 -20.754 1.00 81.19 173 SER A N 1
ATOM 1374 C CA . SER A 1 173 ? -0.013 1.211 -20.291 1.00 81.19 173 SER A CA 1
ATOM 1375 C C . SER A 1 173 ? 0.814 0.863 -19.052 1.00 81.19 173 SER A C 1
ATOM 1377 O O . SER A 1 173 ? 1.787 1.561 -18.774 1.00 81.19 173 SER A O 1
ATOM 1379 N N . LEU A 1 174 ? 0.434 -0.171 -18.290 1.00 86.12 174 LEU A N 1
ATOM 1380 C CA . LEU A 1 174 ? 1.111 -0.543 -17.045 1.00 86.12 174 LEU A CA 1
ATOM 1381 C C . LEU A 1 174 ? 1.743 -1.936 -17.136 1.00 86.12 174 LEU A C 1
ATOM 1383 O O . LEU A 1 174 ? 2.962 -2.029 -17.276 1.00 86.12 174 LEU A O 1
ATOM 1387 N N . TYR A 1 175 ? 0.931 -2.998 -17.125 1.00 86.44 175 TYR A N 1
ATOM 1388 C CA . TYR A 1 175 ? 1.400 -4.384 -17.228 1.00 86.44 175 TYR A CA 1
ATOM 1389 C C . TYR A 1 175 ? 0.528 -5.215 -18.180 1.00 86.44 175 TYR A C 1
ATOM 1391 O O . TYR A 1 175 ? -0.447 -5.821 -17.735 1.00 86.44 175 TYR A O 1
ATOM 1399 N N . PRO A 1 176 ? 0.862 -5.333 -19.477 1.00 77.19 176 PRO A N 1
ATOM 1400 C CA . PRO A 1 176 ? 0.126 -6.178 -20.422 1.00 77.19 176 PRO A CA 1
ATOM 1401 C C . PRO A 1 176 ? 0.392 -7.680 -20.170 1.00 77.19 176 PRO A C 1
ATOM 1403 O O . PRO A 1 176 ? 1.048 -8.349 -20.963 1.00 77.19 176 PRO A O 1
ATOM 1406 N N . TYR A 1 177 ? -0.072 -8.189 -19.020 1.00 66.88 177 TYR A N 1
ATOM 1407 C CA . TYR A 1 177 ? 0.083 -9.558 -18.490 1.00 66.88 177 TYR A CA 1
ATOM 1408 C C . TYR A 1 177 ? 1.513 -10.133 -18.526 1.00 66.88 177 TYR A C 1
ATOM 1410 O O . TYR A 1 177 ? 1.719 -11.340 -18.437 1.00 66.88 177 TYR A O 1
ATOM 1418 N N . LYS A 1 178 ? 2.516 -9.263 -18.645 1.00 69.94 178 LYS A N 1
ATOM 1419 C CA . LYS A 1 178 ? 3.945 -9.575 -18.643 1.00 69.94 178 LYS A CA 1
ATOM 1420 C C . LYS A 1 178 ? 4.674 -8.552 -17.779 1.00 69.94 178 LYS A C 1
ATOM 1422 O O . LYS A 1 178 ? 4.170 -7.446 -17.565 1.00 69.94 178 LYS A O 1
ATOM 1427 N N . ARG A 1 179 ? 5.874 -8.915 -17.313 1.00 68.56 179 ARG A N 1
ATOM 1428 C CA . ARG A 1 179 ? 6.774 -7.992 -16.611 1.00 68.56 179 ARG A CA 1
ATOM 1429 C C . ARG A 1 179 ? 7.043 -6.780 -17.507 1.00 68.56 179 ARG A C 1
ATOM 1431 O O . ARG A 1 179 ? 7.437 -6.946 -18.659 1.00 68.56 179 ARG A O 1
ATOM 1438 N N . ASN A 1 180 ? 6.844 -5.584 -16.962 1.00 70.06 180 ASN A N 1
ATOM 1439 C CA . ASN A 1 180 ? 7.257 -4.330 -17.583 1.00 70.06 180 ASN A CA 1
ATOM 1440 C C . ASN A 1 180 ? 8.416 -3.758 -16.752 1.00 70.06 180 ASN A C 1
ATOM 1442 O O . ASN A 1 180 ? 8.162 -3.100 -15.737 1.00 70.06 180 ASN A O 1
ATOM 1446 N N . PRO A 1 181 ? 9.673 -4.117 -17.074 1.00 75.38 181 PRO A N 1
ATOM 1447 C CA . PRO A 1 181 ? 10.818 -3.683 -16.290 1.00 75.38 181 PRO A CA 1
ATOM 1448 C C . PRO A 1 181 ? 10.957 -2.160 -16.379 1.00 75.38 181 PRO A C 1
ATOM 1450 O O . PRO A 1 181 ? 10.925 -1.582 -17.461 1.00 75.38 181 PRO A O 1
ATOM 1453 N N . ALA A 1 182 ? 11.105 -1.515 -15.226 1.00 87.75 182 ALA A N 1
ATOM 1454 C CA . ALA A 1 182 ? 11.358 -0.087 -15.114 1.00 87.75 182 ALA A CA 1
ATOM 1455 C C . ALA A 1 182 ? 12.384 0.140 -14.009 1.00 87.75 182 ALA A C 1
ATOM 1457 O O . ALA A 1 182 ? 12.332 -0.511 -12.967 1.00 87.75 182 ALA A O 1
ATOM 1458 N N . THR A 1 183 ? 13.288 1.090 -14.217 1.00 90.56 183 THR A N 1
ATOM 1459 C CA . THR A 1 183 ? 14.266 1.461 -13.186 1.00 90.56 183 THR A CA 1
ATOM 1460 C C . THR A 1 183 ? 13.616 2.299 -12.079 1.00 90.56 183 THR A C 1
ATOM 1462 O O . THR A 1 183 ? 12.640 3.021 -12.317 1.00 90.56 183 THR A O 1
ATOM 1465 N N . MET A 1 184 ? 14.204 2.321 -10.875 1.00 90.75 184 MET A N 1
ATOM 1466 C CA . MET A 1 184 ? 13.765 3.218 -9.788 1.00 90.75 184 MET A CA 1
ATOM 1467 C C . MET A 1 184 ? 13.723 4.689 -10.219 1.00 90.75 184 MET A C 1
ATOM 1469 O O . MET A 1 184 ? 12.814 5.436 -9.846 1.00 90.75 184 MET A O 1
ATOM 1473 N N . LYS A 1 185 ? 14.669 5.114 -11.066 1.00 91.88 185 LYS A N 1
ATOM 1474 C CA . LYS A 1 185 ? 14.701 6.465 -11.643 1.00 91.88 185 LYS A CA 1
ATOM 1475 C C . LYS A 1 185 ? 13.480 6.737 -12.519 1.00 91.88 185 LYS A C 1
ATOM 1477 O O . LYS A 1 185 ? 12.898 7.817 -12.432 1.00 91.88 185 LYS A O 1
ATOM 1482 N N . GLU A 1 186 ? 13.081 5.788 -13.356 1.00 91.81 186 GLU A N 1
ATOM 1483 C CA . GLU A 1 186 ? 11.905 5.931 -14.215 1.00 91.81 186 GLU A CA 1
ATOM 1484 C C . GLU A 1 186 ? 10.611 5.913 -13.420 1.00 91.81 186 GLU A C 1
ATOM 1486 O O . GLU A 1 186 ? 9.756 6.765 -13.657 1.00 91.81 186 GLU A O 1
ATOM 1491 N N . MET A 1 187 ? 10.497 5.034 -12.426 1.00 91.88 187 MET A N 1
ATOM 1492 C CA . MET A 1 187 ? 9.350 5.025 -11.521 1.00 91.88 187 MET A CA 1
ATOM 1493 C C . MET A 1 187 ? 9.205 6.377 -10.804 1.00 91.88 187 MET A C 1
ATOM 1495 O O . MET A 1 187 ? 8.139 6.989 -10.850 1.00 91.88 187 MET A O 1
ATOM 1499 N N . LYS A 1 188 ? 10.296 6.924 -10.246 1.00 91.00 188 LYS A N 1
ATOM 1500 C CA . LYS A 1 188 ? 10.300 8.224 -9.543 1.00 91.00 188 LYS A CA 1
ATOM 1501 C C . LYS A 1 188 ? 10.031 9.426 -10.466 1.00 91.00 188 LYS A C 1
ATOM 1503 O O . LYS A 1 188 ? 9.398 10.398 -10.041 1.00 91.00 188 LYS A O 1
ATOM 1508 N N . LYS A 1 189 ? 10.545 9.411 -11.705 1.00 90.25 189 LYS A N 1
ATOM 1509 C CA . LYS A 1 189 ? 10.476 10.564 -12.628 1.00 90.25 189 LYS A CA 1
ATOM 1510 C C . LYS A 1 189 ? 9.272 10.531 -13.563 1.00 90.25 189 LYS A C 1
ATOM 1512 O O . LYS A 1 189 ? 8.619 11.557 -13.723 1.00 90.25 189 LYS A O 1
ATOM 1517 N N . LYS A 1 190 ? 9.013 9.382 -14.186 1.00 90.06 190 LYS A N 1
ATOM 1518 C CA . LYS A 1 190 ? 7.981 9.192 -15.214 1.00 90.06 190 LYS A CA 1
ATOM 1519 C C . LYS A 1 190 ? 6.678 8.628 -14.636 1.00 90.06 190 LYS A C 1
ATOM 1521 O O . LYS A 1 190 ? 5.653 8.716 -15.299 1.00 90.06 190 LYS A O 1
ATOM 1526 N N . GLY A 1 191 ? 6.699 8.069 -13.420 1.00 89.31 191 GLY A N 1
ATOM 1527 C CA . GLY A 1 191 ? 5.508 7.484 -12.796 1.00 89.31 191 GLY A CA 1
ATOM 1528 C C . GLY A 1 191 ? 5.012 6.225 -13.511 1.00 89.31 191 GLY A C 1
ATOM 1529 O O . GLY A 1 191 ? 3.809 6.003 -13.596 1.00 89.31 191 GLY A O 1
ATOM 1530 N N . VAL A 1 192 ? 5.933 5.443 -14.074 1.00 89.00 192 VAL A N 1
ATOM 1531 C CA . VAL A 1 192 ? 5.651 4.154 -14.728 1.00 89.00 192 VAL A CA 1
ATOM 1532 C C . VAL A 1 192 ? 5.763 3.008 -13.723 1.00 89.00 192 VAL A C 1
ATOM 1534 O O . VAL A 1 192 ? 6.354 3.195 -12.657 1.00 89.00 192 VAL A O 1
ATOM 1537 N N . SER A 1 193 ? 5.255 1.819 -14.070 1.00 90.88 193 SER A N 1
ATOM 1538 C CA . SER A 1 193 ? 5.362 0.618 -13.223 1.00 90.88 193 SER A CA 1
ATOM 1539 C C . SER A 1 193 ? 4.820 0.899 -11.803 1.00 90.88 193 SER A C 1
ATOM 1541 O O . SER A 1 193 ? 3.783 1.556 -11.670 1.00 90.88 193 SER A O 1
ATOM 1543 N N . CYS A 1 194 ? 5.499 0.482 -10.732 1.00 91.81 194 CYS A N 1
ATOM 1544 C CA . CYS A 1 194 ? 5.096 0.759 -9.343 1.00 91.81 194 CYS A CA 1
ATOM 1545 C C . CYS A 1 194 ? 4.918 2.267 -9.067 1.00 91.81 194 CYS A C 1
ATOM 1547 O O . CYS A 1 194 ? 4.060 2.670 -8.276 1.00 91.81 194 CYS A O 1
ATOM 1549 N N . GLY A 1 195 ? 5.672 3.113 -9.779 1.00 91.88 195 GLY A N 1
ATOM 1550 C CA . GLY A 1 195 ? 5.619 4.574 -9.694 1.00 91.88 195 GLY A CA 1
ATOM 1551 C C . GLY A 1 195 ? 4.301 5.215 -10.138 1.00 91.88 195 GLY A C 1
ATOM 1552 O O . GLY A 1 195 ? 4.082 6.401 -9.881 1.00 91.88 195 GLY A O 1
ATOM 1553 N N . ALA A 1 196 ? 3.406 4.460 -10.780 1.00 91.56 196 ALA A N 1
ATOM 1554 C CA . ALA A 1 196 ? 2.072 4.946 -11.127 1.00 91.56 196 ALA A CA 1
ATOM 1555 C C . ALA A 1 196 ? 1.222 5.252 -9.882 1.00 91.56 196 ALA A C 1
ATOM 1557 O O . ALA A 1 196 ? 0.405 6.179 -9.914 1.00 91.56 196 ALA A O 1
ATOM 1558 N N . CYS A 1 197 ? 1.455 4.511 -8.791 1.00 91.25 197 CYS A N 1
ATOM 1559 C CA . CYS A 1 197 ? 0.733 4.634 -7.522 1.00 91.25 197 CYS A CA 1
ATOM 1560 C C . CYS A 1 197 ? 1.660 5.000 -6.350 1.00 91.25 197 CYS A C 1
ATOM 1562 O O . CYS A 1 197 ? 1.304 5.859 -5.538 1.00 91.25 197 CYS A O 1
ATOM 1564 N N . HIS A 1 198 ? 2.854 4.403 -6.276 1.00 91.44 198 HIS A N 1
ATOM 1565 C CA . HIS A 1 198 ? 3.845 4.685 -5.236 1.00 91.44 198 HIS A CA 1
ATOM 1566 C C . HIS A 1 198 ? 4.679 5.917 -5.607 1.00 91.44 198 HIS A C 1
ATOM 1568 O O . HIS A 1 198 ? 5.336 5.953 -6.645 1.00 91.44 198 HIS A O 1
ATOM 1574 N N . GLY A 1 199 ? 4.683 6.952 -4.760 1.00 83.81 199 GLY A N 1
ATOM 1575 C CA . GLY A 1 199 ? 5.463 8.176 -4.988 1.00 83.81 199 GLY A CA 1
ATOM 1576 C C . GLY A 1 199 ? 4.614 9.441 -5.131 1.00 83.81 199 GLY A C 1
ATOM 1577 O O . GLY A 1 199 ? 3.764 9.724 -4.291 1.00 83.81 199 GLY A O 1
ATOM 1578 N N . LYS A 1 200 ? 4.877 10.264 -6.158 1.00 72.19 200 LYS A N 1
ATOM 1579 C CA . LYS A 1 200 ? 4.432 11.677 -6.197 1.00 72.19 200 LYS A CA 1
ATOM 1580 C C . LYS A 1 200 ? 2.917 11.880 -6.128 1.00 72.19 200 LYS A C 1
ATOM 1582 O O . LYS A 1 200 ? 2.477 12.889 -5.589 1.00 72.19 200 LYS A O 1
ATOM 1587 N N . LYS A 1 201 ? 2.131 10.935 -6.652 1.00 72.75 201 LYS A N 1
ATOM 1588 C CA . LYS A 1 201 ? 0.662 11.004 -6.629 1.00 72.75 201 LYS A CA 1
ATOM 1589 C C . LYS A 1 201 ? 0.059 10.674 -5.254 1.00 72.75 201 LYS A C 1
ATOM 1591 O O . LYS A 1 201 ? -1.135 10.876 -5.081 1.00 72.75 201 LYS A O 1
ATOM 1596 N N . LYS A 1 202 ? 0.868 10.196 -4.294 1.00 75.44 202 LYS A N 1
ATOM 1597 C CA . LYS A 1 202 ? 0.488 9.870 -2.904 1.00 75.44 202 LYS A CA 1
ATOM 1598 C C . LYS A 1 202 ? -0.761 8.984 -2.779 1.00 75.44 202 LYS A C 1
ATOM 1600 O O . LYS A 1 202 ? -1.510 9.106 -1.815 1.00 75.44 202 LYS A O 1
ATOM 1605 N N . VAL A 1 203 ? -0.972 8.099 -3.755 1.00 82.50 203 VAL A N 1
ATOM 1606 C CA . VAL A 1 203 ? -2.016 7.062 -3.690 1.00 82.50 203 VAL A CA 1
ATOM 1607 C C . VAL A 1 203 ? -1.581 5.960 -2.724 1.00 82.50 203 VAL A C 1
ATOM 1609 O O . VAL A 1 203 ? -2.390 5.461 -1.955 1.00 82.50 203 VAL A O 1
ATOM 1612 N N . SER A 1 204 ? -0.288 5.632 -2.733 1.00 87.75 204 SER A N 1
ATOM 1613 C CA . SER A 1 204 ? 0.348 4.699 -1.805 1.00 87.75 204 SER A CA 1
ATOM 1614 C C . SER A 1 204 ? 1.625 5.309 -1.211 1.00 87.75 204 SER A C 1
ATOM 1616 O O . SER A 1 204 ? 1.970 6.465 -1.494 1.00 87.75 204 SER A O 1
ATOM 1618 N N . PHE A 1 205 ? 2.323 4.542 -0.376 1.00 88.50 205 PHE A N 1
ATOM 1619 C CA . PHE A 1 205 ? 3.570 4.954 0.260 1.00 88.50 205 PHE A CA 1
ATOM 1620 C C . PHE A 1 205 ? 4.667 5.295 -0.766 1.00 88.50 205 PHE A C 1
ATOM 1622 O O . PHE A 1 205 ? 4.607 4.961 -1.953 1.00 88.50 205 PHE A O 1
ATOM 1629 N N . SER A 1 206 ? 5.682 6.020 -0.302 1.00 89.38 206 SER A N 1
ATOM 1630 C CA . SER A 1 206 ? 6.765 6.530 -1.144 1.00 89.38 206 SER A CA 1
ATOM 1631 C C . SER A 1 206 ? 7.708 5.424 -1.629 1.00 89.38 206 SER A C 1
ATOM 1633 O O . SER A 1 206 ? 8.116 4.578 -0.843 1.00 89.38 206 SER A O 1
ATOM 1635 N N . LEU A 1 207 ? 8.206 5.540 -2.866 1.00 90.75 207 LEU A N 1
ATOM 1636 C CA . LEU A 1 207 ? 9.323 4.739 -3.411 1.00 90.75 207 LEU A CA 1
ATOM 1637 C C . LEU A 1 207 ? 10.677 4.961 -2.695 1.00 90.75 207 LEU A C 1
ATOM 1639 O O . LEU A 1 207 ? 11.714 4.546 -3.203 1.00 90.75 207 LEU A O 1
ATOM 1643 N N . LYS A 1 208 ? 10.695 5.710 -1.588 1.00 88.75 208 LYS A N 1
ATOM 1644 C CA . LYS A 1 208 ? 11.856 5.854 -0.697 1.00 88.75 208 LYS A CA 1
ATOM 1645 C C . LYS A 1 208 ? 11.867 4.821 0.438 1.00 88.75 208 LYS A C 1
ATOM 1647 O O . LYS A 1 208 ? 12.856 4.731 1.141 1.00 88.75 208 LYS A O 1
ATOM 1652 N N . ALA A 1 209 ? 10.770 4.099 0.660 1.00 87.81 209 ALA A N 1
ATOM 1653 C CA . ALA A 1 209 ? 10.730 3.001 1.622 1.00 87.81 209 ALA A CA 1
ATOM 1654 C C . ALA A 1 209 ? 11.188 1.713 0.918 1.00 87.81 209 ALA A C 1
ATOM 1656 O O . ALA A 1 209 ? 10.354 0.954 0.421 1.00 87.81 209 ALA A O 1
ATOM 1657 N N . CYS A 1 210 ? 12.507 1.574 0.749 1.00 88.62 210 CYS A N 1
ATOM 1658 C CA . CYS A 1 210 ? 13.143 0.489 -0.007 1.00 88.62 210 CYS A CA 1
ATOM 1659 C C . CYS A 1 210 ? 12.812 -0.885 0.594 1.00 88.62 210 CYS A C 1
ATOM 1661 O O . CYS A 1 210 ? 12.376 -1.775 -0.134 1.00 88.62 210 CYS A O 1
ATOM 1663 N N . ASP A 1 211 ? 12.886 -0.965 1.921 1.00 88.19 211 ASP A N 1
ATOM 1664 C CA . ASP A 1 211 ? 12.552 -2.087 2.808 1.00 88.19 211 ASP A CA 1
ATOM 1665 C C . ASP A 1 211 ? 11.157 -2.681 2.579 1.00 88.19 211 ASP A C 1
ATOM 1667 O O . ASP A 1 211 ? 10.906 -3.862 2.804 1.00 88.19 211 ASP A O 1
ATOM 1671 N N . ARG A 1 212 ? 10.218 -1.869 2.086 1.00 88.19 212 ARG A N 1
ATOM 1672 C CA . ARG A 1 212 ? 8.845 -2.323 1.828 1.00 88.19 212 ARG A CA 1
ATOM 1673 C C . ARG A 1 212 ? 8.698 -3.136 0.546 1.00 88.19 212 ARG A C 1
ATOM 1675 O O . ARG A 1 212 ? 7.622 -3.682 0.313 1.00 88.19 212 ARG A O 1
ATOM 1682 N N . CYS A 1 213 ? 9.717 -3.148 -0.311 1.00 90.31 213 CYS A N 1
ATOM 1683 C CA . CYS A 1 213 ? 9.717 -3.902 -1.564 1.00 90.31 213 CYS A CA 1
ATOM 1684 C C . CYS A 1 213 ? 10.919 -4.840 -1.641 1.00 90.31 213 CYS A C 1
ATOM 1686 O O . CYS A 1 213 ? 10.741 -6.014 -1.952 1.00 90.31 213 CYS A O 1
ATOM 1688 N N . HIS A 1 214 ? 12.120 -4.323 -1.394 1.00 91.62 214 HIS A N 1
ATOM 1689 C CA . HIS A 1 214 ? 13.366 -5.058 -1.549 1.00 91.62 214 HIS A CA 1
ATOM 1690 C C . HIS A 1 214 ? 13.620 -5.940 -0.331 1.00 91.62 214 HIS A C 1
ATOM 1692 O O . HIS A 1 214 ? 13.592 -5.467 0.800 1.00 91.62 214 HIS A O 1
ATOM 1698 N N . LEU A 1 215 ? 13.850 -7.231 -0.572 1.00 85.62 215 LEU A N 1
ATOM 1699 C CA . LEU A 1 215 ? 13.982 -8.235 0.489 1.00 85.62 215 LEU A CA 1
ATOM 1700 C C . LEU A 1 215 ? 15.284 -8.099 1.287 1.00 85.62 215 LEU A C 1
ATOM 1702 O O . LEU A 1 215 ? 15.354 -8.580 2.413 1.00 85.62 215 LEU A O 1
ATOM 1706 N N . ASN A 1 216 ? 16.286 -7.449 0.697 1.00 78.88 216 ASN A N 1
ATOM 1707 C CA . ASN A 1 216 ? 17.654 -7.372 1.197 1.00 78.88 216 ASN A CA 1
ATOM 1708 C C . ASN A 1 216 ? 18.182 -5.924 1.171 1.00 78.88 216 ASN A C 1
ATOM 1710 O O . ASN A 1 216 ? 19.370 -5.711 0.956 1.00 78.88 216 ASN A O 1
ATOM 1714 N N . SER A 1 217 ? 17.314 -4.913 1.307 1.00 66.62 217 SER A N 1
ATOM 1715 C CA . SER A 1 217 ? 17.801 -3.533 1.395 1.00 66.62 217 SER A CA 1
ATOM 1716 C C . SER A 1 217 ? 18.373 -3.279 2.784 1.00 66.62 217 SER A C 1
ATOM 1718 O O . SER A 1 217 ? 17.610 -3.241 3.751 1.00 66.62 217 SER A O 1
ATOM 1720 N N . ASP A 1 218 ? 19.681 -3.071 2.873 1.00 58.75 218 ASP A N 1
ATOM 1721 C CA . ASP A 1 218 ? 20.298 -2.532 4.079 1.00 58.75 218 ASP A CA 1
ATOM 1722 C C . ASP A 1 218 ? 19.764 -1.103 4.304 1.00 58.75 218 ASP A C 1
ATOM 1724 O O . ASP A 1 218 ? 19.768 -0.262 3.397 1.00 58.75 218 ASP A O 1
ATOM 1728 N N . GLU A 1 219 ? 19.205 -0.846 5.490 1.00 53.19 219 GLU A N 1
ATOM 1729 C CA . GLU A 1 219 ? 18.785 0.491 5.917 1.00 53.19 219 GLU A CA 1
ATOM 1730 C C . GLU A 1 219 ? 20.031 1.312 6.269 1.00 53.19 219 GLU A C 1
ATOM 1732 O O . GLU A 1 219 ? 20.349 1.501 7.438 1.00 53.19 219 GLU A O 1
ATOM 1737 N N . ASP A 1 220 ? 20.752 1.797 5.260 1.00 45.91 220 ASP A N 1
ATOM 1738 C CA . ASP A 1 220 ? 21.721 2.867 5.476 1.00 45.91 220 ASP A CA 1
ATOM 1739 C C . ASP A 1 220 ? 20.963 4.201 5.479 1.00 45.91 220 ASP A C 1
ATOM 1741 O O . ASP A 1 220 ? 20.496 4.705 4.451 1.00 45.91 220 ASP A O 1
ATOM 1745 N N . ASP A 1 221 ? 20.781 4.730 6.687 1.00 44.12 221 ASP A N 1
ATOM 1746 C CA . ASP A 1 221 ? 20.228 6.043 6.991 1.00 44.12 221 ASP A CA 1
ATOM 1747 C C . ASP A 1 221 ? 20.945 7.151 6.191 1.00 44.12 221 ASP A C 1
ATOM 1749 O O . ASP A 1 221 ? 22.041 7.591 6.538 1.00 44.12 221 ASP A O 1
ATOM 1753 N N . GLU A 1 222 ? 20.312 7.664 5.131 1.00 42.78 222 GLU A N 1
ATOM 1754 C CA . GLU A 1 222 ? 20.689 8.949 4.526 1.00 42.78 222 GLU A CA 1
ATOM 1755 C C . GLU A 1 222 ? 20.214 10.099 5.443 1.00 42.78 222 GLU A C 1
ATOM 1757 O O . GLU A 1 222 ? 19.199 10.757 5.186 1.00 42.78 222 GLU A O 1
ATOM 1762 N N . GLU A 1 223 ? 20.945 10.328 6.540 1.00 39.06 223 GLU A N 1
ATOM 1763 C CA . GLU A 1 223 ? 21.075 11.652 7.155 1.00 39.06 223 GLU A CA 1
ATOM 1764 C C . GLU A 1 223 ? 22.019 12.512 6.293 1.00 39.06 223 GLU A C 1
ATOM 1766 O O . GLU A 1 223 ? 23.226 12.522 6.512 1.00 39.06 223 GLU A O 1
ATOM 1771 N N . GLU A 1 224 ? 21.468 13.257 5.328 1.00 34.28 224 GLU A N 1
ATOM 1772 C CA . GLU A 1 224 ? 22.058 14.510 4.809 1.00 34.28 224 GLU A CA 1
ATOM 1773 C C . GLU A 1 224 ? 20.977 15.573 4.548 1.00 34.28 224 GLU A C 1
ATOM 1775 O O . GLU A 1 224 ? 19.973 15.282 3.848 1.00 34.28 224 GLU A O 1
#

InterPro domains:
  IPR026352 C(7)-type cytochrome triheme domain [TIGR04257] (150-214)
  IPR029467 Cytochrome c7-like [PF14522] (154-214)
  IPR036280 Multiheme cytochrome superfamily [SSF48695] (147-214)